Protein AF-A0A327X3R8-F1 (afdb_monomer)

Mean predicted aligned error: 16.92 Å

InterPro domains:
  IPR021244 Protein of unknown function DUF2802 [PF10975] (116-185)

Structure (mmCIF, N/CA/C/O backbone):
data_AF-A0A327X3R8-F1
#
_entry.id   AF-A0A327X3R8-F1
#
loop_
_atom_site.group_PDB
_atom_site.id
_atom_site.type_symbol
_atom_site.label_atom_id
_atom_site.label_alt_id
_atom_site.label_comp_id
_atom_site.label_asym_id
_atom_site.label_entity_id
_atom_site.label_seq_id
_atom_site.pdbx_PDB_ins_code
_atom_site.Cartn_x
_atom_site.Cartn_y
_atom_site.Cartn_z
_atom_site.occupancy
_atom_site.B_iso_or_equiv
_atom_site.auth_seq_id
_atom_site.auth_comp_id
_atom_site.auth_asym_id
_atom_site.auth_atom_id
_atom_site.pdbx_PDB_model_num
ATOM 1 N N . MET A 1 1 ? 97.235 23.853 -114.304 1.00 49.66 1 MET A N 1
ATOM 2 C CA . MET A 1 1 ? 96.884 23.026 -113.126 1.00 49.66 1 MET A CA 1
ATOM 3 C C . MET A 1 1 ? 96.218 23.880 -112.034 1.00 49.66 1 MET A C 1
ATOM 5 O O . MET A 1 1 ? 96.840 24.140 -111.018 1.00 49.66 1 MET A O 1
ATOM 9 N N . GLN A 1 2 ? 94.975 24.348 -112.220 1.00 53.44 2 GLN A N 1
ATOM 10 C CA . GLN A 1 2 ? 94.218 25.063 -111.162 1.00 53.44 2 GLN A CA 1
ATOM 11 C C . GLN A 1 2 ? 92.712 24.709 -111.113 1.00 53.44 2 GLN A C 1
ATOM 13 O O . GLN A 1 2 ? 91.994 25.205 -110.256 1.00 53.44 2 GLN A O 1
ATOM 18 N N . LEU A 1 3 ? 92.226 23.800 -111.971 1.00 53.31 3 LEU A N 1
ATOM 19 C CA . LEU A 1 3 ? 90.794 23.467 -112.083 1.00 53.31 3 LEU A CA 1
ATOM 20 C C . LEU A 1 3 ? 90.356 22.199 -111.319 1.00 53.31 3 LEU A C 1
ATOM 22 O O . LEU A 1 3 ? 89.168 21.904 -111.293 1.00 53.31 3 LEU A O 1
ATOM 26 N N . MET A 1 4 ? 91.270 21.461 -110.668 1.00 55.66 4 MET A N 1
ATOM 27 C CA . MET A 1 4 ? 90.914 20.218 -109.947 1.00 55.66 4 MET A CA 1
ATOM 28 C C . MET A 1 4 ? 90.763 20.363 -108.422 1.00 55.66 4 MET A C 1
ATOM 30 O O . MET A 1 4 ? 90.087 19.541 -107.812 1.00 55.66 4 MET A O 1
ATOM 34 N N . PHE A 1 5 ? 91.297 21.418 -107.792 1.00 56.44 5 PHE A N 1
ATOM 35 C CA . PHE A 1 5 ? 91.154 21.619 -106.337 1.00 56.44 5 PHE A CA 1
ATOM 36 C C . PHE A 1 5 ? 89.780 22.182 -105.923 1.00 56.44 5 PHE A C 1
ATOM 38 O O . PHE A 1 5 ? 89.303 21.894 -104.828 1.00 56.44 5 PHE A O 1
ATOM 45 N N . HIS A 1 6 ? 89.093 22.917 -106.807 1.00 58.25 6 HIS A N 1
ATOM 46 C CA . HIS A 1 6 ? 87.781 23.502 -106.496 1.00 58.25 6 HIS A CA 1
ATOM 47 C C . HIS A 1 6 ? 86.634 22.477 -106.456 1.00 58.25 6 HIS A C 1
ATOM 49 O O . HIS A 1 6 ? 85.677 22.675 -105.713 1.00 58.25 6 HIS A O 1
ATOM 55 N N . HIS A 1 7 ? 86.734 21.375 -107.208 1.00 59.22 7 HIS A N 1
ATOM 56 C CA . HIS A 1 7 ? 85.714 20.316 -107.224 1.00 59.22 7 HIS A CA 1
ATOM 57 C C . HIS A 1 7 ? 85.778 19.394 -105.994 1.00 59.22 7 HIS A C 1
ATOM 59 O O . HIS A 1 7 ? 84.765 18.831 -105.592 1.00 59.22 7 HIS A O 1
ATOM 65 N N . TRP A 1 8 ? 86.949 19.250 -105.365 1.00 58.53 8 TRP A N 1
ATOM 66 C CA . TRP A 1 8 ? 87.106 18.416 -104.165 1.00 58.53 8 TRP A CA 1
ATOM 67 C C . TRP A 1 8 ? 86.652 19.148 -102.889 1.00 58.53 8 TRP A C 1
ATOM 69 O O . TRP A 1 8 ? 86.081 18.537 -101.985 1.00 58.53 8 TRP A O 1
ATOM 79 N N . LEU A 1 9 ? 86.810 20.478 -102.853 1.00 62.91 9 LEU A N 1
ATOM 80 C CA . LEU A 1 9 ? 86.310 21.323 -101.764 1.00 62.91 9 LEU A CA 1
ATOM 81 C C . LEU A 1 9 ? 84.771 21.400 -101.741 1.00 62.91 9 LEU A C 1
ATOM 83 O O . LEU A 1 9 ? 84.170 21.324 -100.671 1.00 62.91 9 LEU A O 1
ATOM 87 N N . SER A 1 10 ? 84.124 21.508 -102.909 1.00 65.44 10 SER A N 1
ATOM 88 C CA . SER A 1 10 ? 82.657 21.546 -103.011 1.00 65.44 10 SER A CA 1
ATOM 89 C C . SER A 1 10 ? 82.002 20.198 -102.690 1.00 65.44 10 SER A C 1
ATOM 91 O O . SER A 1 10 ? 80.925 20.172 -102.096 1.00 65.44 10 SER A O 1
ATOM 93 N N . LEU A 1 11 ? 82.664 19.079 -103.011 1.00 67.44 11 LEU A N 1
ATOM 94 C CA . LEU A 1 11 ? 82.167 17.733 -102.717 1.00 67.44 11 LEU A CA 1
ATOM 95 C C . LEU A 1 11 ? 82.212 17.408 -101.212 1.00 67.44 11 LEU A C 1
ATOM 97 O O . LEU A 1 11 ? 81.251 16.862 -100.674 1.00 67.44 11 LEU A O 1
ATOM 101 N N . SER A 1 12 ? 83.281 17.805 -100.511 1.00 75.00 12 SER A N 1
ATOM 102 C CA . SER A 1 12 ? 83.391 17.665 -99.048 1.00 75.00 12 SER A CA 1
ATOM 103 C C . SER A 1 12 ? 82.344 18.508 -98.305 1.00 75.00 12 SER A C 1
ATOM 105 O O . SER A 1 12 ? 81.682 18.027 -97.382 1.00 75.00 12 SER A O 1
ATOM 107 N N . LEU A 1 13 ? 82.114 19.744 -98.766 1.00 73.62 13 LEU A N 1
ATOM 108 C CA . LEU A 1 13 ? 81.119 20.646 -98.183 1.00 73.62 13 LEU A CA 1
ATOM 109 C C . LEU A 1 13 ? 79.679 20.131 -98.366 1.00 73.62 13 LEU A C 1
ATOM 111 O O . LEU A 1 13 ? 78.863 20.242 -97.452 1.00 73.62 13 LEU A O 1
ATOM 115 N N . ALA A 1 14 ? 79.373 19.511 -99.510 1.00 75.94 14 ALA A N 1
ATOM 116 C CA . ALA A 1 14 ? 78.071 18.894 -99.766 1.00 75.94 14 ALA A CA 1
ATOM 117 C C . ALA A 1 14 ? 77.816 17.655 -98.885 1.00 75.94 14 ALA A C 1
ATOM 119 O O . ALA A 1 14 ? 76.716 17.488 -98.356 1.00 75.94 14 ALA A O 1
ATOM 120 N N . ILE A 1 15 ? 78.832 16.810 -98.672 1.00 77.00 15 ILE A N 1
ATOM 121 C CA . ILE A 1 15 ? 78.732 15.635 -97.789 1.00 77.00 15 ILE A CA 1
ATOM 122 C C . ILE A 1 15 ? 78.534 16.068 -96.328 1.00 77.00 15 ILE A C 1
ATOM 124 O O . ILE A 1 15 ? 77.680 15.513 -95.635 1.00 77.00 15 ILE A O 1
ATOM 128 N N . ALA A 1 16 ? 79.254 17.097 -95.870 1.00 77.44 16 ALA A N 1
ATOM 129 C CA . ALA A 1 16 ? 79.072 17.662 -94.533 1.00 77.44 16 ALA A CA 1
ATOM 130 C C . ALA A 1 16 ? 77.665 18.265 -94.335 1.00 77.44 16 ALA A C 1
ATOM 132 O O . ALA A 1 16 ? 77.057 18.080 -93.280 1.00 77.44 16 ALA A O 1
ATOM 133 N N . ALA A 1 17 ? 77.111 18.926 -95.358 1.00 78.62 17 ALA A N 1
ATOM 134 C CA . ALA A 1 17 ? 75.752 19.464 -95.318 1.00 78.62 17 ALA A CA 1
ATOM 135 C C . ALA A 1 17 ? 74.683 18.358 -95.236 1.00 78.62 17 ALA A C 1
ATOM 137 O O . ALA A 1 17 ? 73.767 18.449 -94.419 1.00 78.62 17 ALA A O 1
ATOM 138 N N . LEU A 1 18 ? 74.818 17.281 -96.020 1.00 81.25 18 LEU A N 1
ATOM 139 C CA . LEU A 1 18 ? 73.915 16.126 -95.956 1.00 81.25 18 LEU A CA 1
ATOM 140 C C . LEU A 1 18 ? 73.993 15.410 -94.601 1.00 81.25 18 LEU A C 1
ATOM 142 O O . LEU A 1 18 ? 72.956 15.065 -94.038 1.00 81.25 18 LEU A O 1
ATOM 146 N N . ALA A 1 19 ? 75.194 15.247 -94.040 1.00 81.19 19 ALA A N 1
ATOM 147 C CA . ALA A 1 19 ? 75.370 14.692 -92.700 1.00 81.19 19 ALA A CA 1
ATOM 148 C C . ALA A 1 19 ? 74.687 15.561 -91.627 1.00 81.19 19 ALA A C 1
ATOM 150 O O . ALA A 1 19 ? 74.002 15.030 -90.754 1.00 81.19 19 ALA A O 1
ATOM 151 N N . GLY A 1 20 ? 74.794 16.892 -91.727 1.00 81.75 20 GLY A N 1
ATOM 152 C CA . GLY A 1 20 ? 74.091 17.828 -90.845 1.00 81.75 20 GLY A CA 1
ATOM 153 C C . GLY A 1 20 ? 72.566 17.708 -90.935 1.00 81.75 20 GLY A C 1
ATOM 154 O O . GLY A 1 20 ? 71.894 17.632 -89.908 1.00 81.75 20 GLY A O 1
ATOM 155 N N . VAL A 1 21 ? 72.013 17.606 -92.149 1.00 84.25 21 VAL A N 1
ATOM 156 C CA . VAL A 1 21 ? 70.569 17.391 -92.365 1.00 84.25 21 VAL A CA 1
ATOM 157 C C . VAL A 1 21 ? 70.115 16.056 -91.772 1.00 84.25 21 VAL A C 1
ATOM 159 O O . VAL A 1 21 ? 69.089 16.008 -91.097 1.00 84.25 21 VAL A O 1
ATOM 162 N N . VAL A 1 22 ? 70.887 14.983 -91.957 1.00 86.19 22 VAL A N 1
ATOM 163 C CA . VAL A 1 22 ? 70.584 13.665 -91.376 1.00 86.19 22 VAL A CA 1
ATOM 164 C C . VAL A 1 22 ? 70.582 13.720 -89.846 1.00 86.19 22 VAL A C 1
ATOM 166 O O . VAL A 1 22 ? 69.660 13.196 -89.225 1.00 86.19 22 VAL A O 1
ATOM 169 N N . VAL A 1 23 ? 71.547 14.406 -89.225 1.00 86.94 23 VAL A N 1
ATOM 170 C CA . VAL A 1 23 ? 71.585 14.598 -87.764 1.00 86.94 23 VAL A CA 1
ATOM 171 C C . VAL A 1 23 ? 70.365 15.381 -87.271 1.00 86.94 23 VAL A C 1
ATOM 173 O O . VAL A 1 23 ? 69.759 14.990 -86.274 1.00 86.94 23 VAL A O 1
ATOM 176 N N . ILE A 1 24 ? 69.953 16.434 -87.984 1.00 86.31 24 ILE A N 1
ATOM 177 C CA . ILE A 1 24 ? 68.750 17.216 -87.652 1.00 86.31 24 ILE A CA 1
ATOM 178 C C . ILE A 1 24 ? 67.487 16.353 -87.769 1.00 86.31 24 ILE A C 1
ATOM 180 O O . ILE A 1 24 ? 66.643 16.385 -86.877 1.00 86.31 24 ILE A O 1
ATOM 184 N N . VAL A 1 25 ? 67.356 15.538 -88.820 1.00 86.62 25 VAL A N 1
ATOM 185 C CA . VAL A 1 25 ? 66.211 14.628 -88.992 1.00 86.62 25 VAL A CA 1
ATOM 186 C C . VAL A 1 25 ? 66.169 13.577 -87.881 1.00 86.62 25 VAL A C 1
ATOM 188 O O . VAL A 1 25 ? 65.108 13.355 -87.303 1.00 86.62 25 VAL A O 1
ATOM 191 N N . ILE A 1 26 ? 67.306 12.972 -87.526 1.00 86.50 26 ILE A N 1
ATOM 192 C CA . ILE A 1 26 ? 67.392 12.013 -86.413 1.00 86.50 26 ILE A CA 1
ATOM 193 C C . ILE A 1 26 ? 67.021 12.692 -85.087 1.00 86.50 26 ILE A C 1
ATOM 195 O O . ILE A 1 26 ? 66.270 12.115 -84.300 1.00 86.50 26 ILE A O 1
ATOM 199 N N . ALA A 1 27 ? 67.487 13.922 -84.850 1.00 85.38 27 ALA A N 1
ATOM 200 C CA . ALA A 1 27 ? 67.137 14.697 -83.663 1.00 85.38 27 ALA A CA 1
ATOM 201 C C . ALA A 1 27 ? 65.633 15.019 -83.606 1.00 85.38 27 ALA A C 1
ATOM 203 O O . ALA A 1 27 ? 65.020 14.843 -82.557 1.00 85.38 27 ALA A O 1
ATOM 204 N N . LEU A 1 28 ? 65.014 15.402 -84.729 1.00 86.44 28 LEU A N 1
ATOM 205 C CA . LEU A 1 28 ? 63.572 15.664 -84.823 1.00 86.44 28 LEU A CA 1
ATOM 206 C C . LEU A 1 28 ? 62.730 14.395 -84.629 1.00 86.44 28 LEU A C 1
ATOM 208 O O . LEU A 1 28 ? 61.691 14.439 -83.969 1.00 86.44 28 LEU A O 1
ATOM 212 N N . VAL A 1 29 ? 63.170 13.256 -85.176 1.00 87.31 29 VAL A N 1
ATOM 213 C CA . VAL A 1 29 ? 62.512 11.954 -84.975 1.00 87.31 29 VAL A CA 1
ATOM 214 C C . VAL A 1 29 ? 62.600 11.537 -83.510 1.00 87.31 29 VAL A C 1
ATOM 216 O O . VAL A 1 29 ? 61.587 11.138 -82.938 1.00 87.31 29 VAL A O 1
ATOM 219 N N . ARG A 1 30 ? 63.772 11.686 -82.883 1.00 87.94 30 ARG A N 1
ATOM 220 C CA . ARG A 1 30 ? 63.975 11.375 -81.464 1.00 87.94 30 ARG A CA 1
ATOM 221 C C . ARG A 1 30 ? 63.149 12.291 -80.563 1.00 87.94 30 ARG A C 1
ATOM 223 O O . ARG A 1 30 ? 62.427 11.798 -79.709 1.00 87.94 30 ARG A O 1
ATOM 230 N N . GLN A 1 31 ? 63.129 13.592 -80.851 1.00 88.19 31 GLN A N 1
ATOM 231 C CA . GLN A 1 31 ? 62.283 14.565 -80.162 1.00 88.19 31 GLN A CA 1
ATOM 232 C C . GLN A 1 31 ? 60.794 14.200 -80.283 1.00 88.19 31 GLN A C 1
ATOM 234 O O . GLN A 1 31 ? 60.074 14.224 -79.287 1.00 88.19 31 GLN A O 1
ATOM 239 N N . ARG A 1 32 ? 60.318 13.790 -81.470 1.00 85.69 32 ARG A N 1
ATOM 240 C CA . ARG A 1 32 ? 58.943 13.284 -81.640 1.00 85.69 32 ARG A CA 1
ATOM 241 C C . ARG A 1 32 ? 58.672 12.007 -80.843 1.00 85.69 32 ARG A C 1
ATOM 243 O O . ARG A 1 32 ? 57.572 11.867 -80.317 1.00 85.69 32 ARG A O 1
ATOM 250 N N . GLN A 1 33 ? 59.630 11.086 -80.777 1.00 86.44 33 GLN A N 1
ATOM 251 C CA . GLN A 1 33 ? 59.496 9.849 -80.003 1.00 86.44 33 GLN A CA 1
ATOM 252 C C . GLN A 1 33 ? 59.448 10.128 -78.495 1.00 86.44 33 GLN A C 1
ATOM 254 O O . GLN A 1 33 ? 58.585 9.577 -77.818 1.00 86.44 33 GLN A O 1
ATOM 259 N N . ASP A 1 34 ? 60.281 11.037 -77.986 1.00 84.88 34 ASP A N 1
ATOM 260 C CA . ASP A 1 34 ? 60.288 11.445 -76.576 1.00 84.88 34 ASP A CA 1
ATOM 261 C C . ASP A 1 34 ? 58.981 12.170 -76.191 1.00 84.88 34 ASP A C 1
ATOM 263 O O . ASP A 1 34 ? 58.402 11.913 -75.131 1.00 84.88 34 ASP A O 1
ATOM 267 N N . PHE A 1 35 ? 58.447 13.022 -77.076 1.00 82.44 35 PHE A N 1
ATOM 268 C CA . PHE A 1 35 ? 57.124 13.636 -76.896 1.00 82.44 35 PHE A CA 1
ATOM 269 C C . PHE A 1 35 ? 55.983 12.608 -76.924 1.00 82.44 35 PHE A C 1
ATOM 271 O O . PHE A 1 35 ? 55.042 12.719 -76.141 1.00 82.44 35 PHE A O 1
ATOM 278 N N . ALA A 1 36 ? 56.057 11.588 -77.784 1.00 84.38 36 ALA A N 1
ATOM 279 C CA . ALA A 1 36 ? 55.060 10.518 -77.815 1.00 84.38 36 ALA A CA 1
ATOM 280 C C . ALA A 1 36 ? 55.121 9.646 -76.546 1.00 84.38 36 ALA A C 1
ATOM 282 O O . ALA A 1 36 ? 54.082 9.341 -75.963 1.00 84.38 36 ALA A O 1
ATOM 283 N N . ALA A 1 37 ? 56.325 9.307 -76.076 1.00 85.38 37 ALA A N 1
ATOM 284 C CA . ALA A 1 37 ? 56.533 8.529 -74.856 1.00 85.38 37 ALA A CA 1
ATOM 285 C C . ALA A 1 37 ? 56.067 9.282 -73.597 1.00 85.38 37 ALA A C 1
ATOM 287 O O . ALA A 1 37 ? 55.403 8.703 -72.738 1.00 85.38 37 ALA A O 1
ATOM 288 N N . THR A 1 38 ? 56.353 10.584 -73.497 1.00 84.31 38 THR A N 1
ATOM 289 C CA . THR A 1 38 ? 55.868 11.426 -72.388 1.00 84.31 38 THR A CA 1
ATOM 290 C C . THR A 1 38 ? 54.352 11.620 -72.430 1.00 84.31 38 THR A C 1
ATOM 292 O O . THR A 1 38 ? 53.710 11.551 -71.383 1.00 84.31 38 THR A O 1
ATOM 295 N N . ALA A 1 39 ? 53.755 11.780 -73.616 1.00 83.62 39 ALA A N 1
ATOM 296 C CA . ALA A 1 39 ? 52.301 11.835 -73.769 1.00 83.62 39 ALA A CA 1
ATOM 297 C C . ALA A 1 39 ? 51.620 10.523 -73.337 1.00 83.62 39 ALA A C 1
ATOM 299 O O . ALA A 1 39 ? 50.594 10.562 -72.658 1.00 83.62 39 ALA A O 1
ATOM 300 N N . GLN A 1 40 ? 52.208 9.370 -73.669 1.00 86.62 40 GLN A N 1
ATOM 301 C CA . GLN A 1 40 ? 51.692 8.062 -73.263 1.00 86.62 40 GLN A CA 1
ATOM 302 C C . GLN A 1 40 ? 51.841 7.827 -71.751 1.00 86.62 40 GLN A C 1
ATOM 304 O O . GLN A 1 40 ? 50.879 7.429 -71.103 1.00 86.62 40 GLN A O 1
ATOM 309 N N . ALA A 1 41 ? 52.984 8.183 -71.156 1.00 83.56 41 ALA A N 1
ATOM 310 C CA . ALA A 1 41 ? 53.184 8.098 -69.707 1.00 83.56 41 ALA A CA 1
ATOM 311 C C . ALA A 1 41 ? 52.217 9.005 -68.916 1.00 83.56 41 ALA A C 1
ATOM 313 O O . ALA A 1 41 ? 51.728 8.622 -67.850 1.00 83.56 41 ALA A O 1
ATOM 314 N N . LEU A 1 42 ? 51.903 10.198 -69.439 1.00 82.69 42 LEU A N 1
ATOM 315 C CA . LEU A 1 42 ? 50.876 11.077 -68.870 1.00 82.69 42 LEU A CA 1
ATOM 316 C C . LEU A 1 42 ? 49.473 10.468 -68.993 1.00 82.69 42 LEU A C 1
ATOM 318 O O . LEU A 1 42 ? 48.702 10.551 -68.038 1.00 82.69 42 LEU A O 1
ATOM 322 N N . ALA A 1 43 ? 49.152 9.826 -70.120 1.00 82.75 43 ALA A N 1
ATOM 323 C CA . ALA A 1 43 ? 47.883 9.124 -70.309 1.00 82.75 43 ALA A CA 1
ATOM 324 C C . ALA A 1 43 ? 47.736 7.926 -69.351 1.00 82.75 43 ALA A C 1
ATOM 3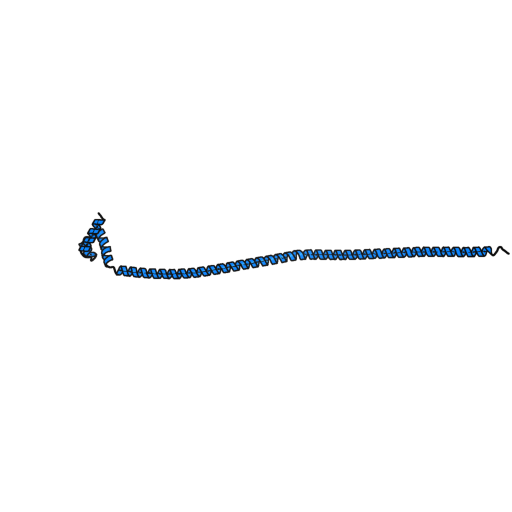26 O O . ALA A 1 43 ? 46.681 7.766 -68.737 1.00 82.75 43 ALA A O 1
ATOM 327 N N . ASP A 1 44 ? 48.798 7.145 -69.146 1.00 86.31 44 ASP A N 1
ATOM 328 C CA . ASP A 1 44 ? 48.806 6.003 -68.224 1.00 86.31 44 ASP A CA 1
ATOM 329 C C . ASP A 1 44 ? 48.685 6.452 -66.759 1.00 86.31 44 ASP A C 1
ATOM 331 O O . ASP A 1 44 ? 47.907 5.885 -65.991 1.00 86.31 44 ASP A O 1
ATOM 335 N N . SER A 1 45 ? 49.386 7.522 -66.369 1.00 82.88 45 SER A N 1
ATOM 336 C CA . SER A 1 45 ? 49.265 8.127 -65.034 1.00 82.88 45 SER A CA 1
ATOM 337 C C . SER A 1 45 ? 47.872 8.738 -64.797 1.00 82.88 45 SER A C 1
ATOM 339 O O . SER A 1 45 ? 47.279 8.584 -63.721 1.00 82.88 45 SER A O 1
ATOM 341 N N . ALA A 1 46 ? 47.279 9.366 -65.819 1.00 81.25 46 ALA A N 1
ATOM 342 C CA . ALA A 1 46 ? 45.898 9.844 -65.776 1.00 81.25 46 ALA A CA 1
ATOM 343 C C . ALA A 1 46 ? 44.898 8.680 -65.634 1.00 81.25 46 ALA A C 1
ATOM 345 O O . ALA A 1 46 ? 43.982 8.749 -64.815 1.00 81.25 46 ALA A O 1
ATOM 346 N N . ALA A 1 47 ? 45.104 7.574 -66.352 1.00 82.25 47 ALA A N 1
ATOM 347 C CA . ALA A 1 47 ? 44.274 6.378 -66.233 1.00 82.25 47 ALA A CA 1
ATOM 348 C C . ALA A 1 47 ? 44.401 5.715 -64.845 1.00 82.25 47 ALA A C 1
ATOM 350 O O . ALA A 1 47 ? 43.392 5.341 -64.244 1.00 82.25 47 ALA A O 1
ATOM 351 N N . GLN A 1 48 ? 45.613 5.624 -64.287 1.00 84.31 48 GLN A N 1
ATOM 352 C CA . GLN A 1 48 ? 45.855 5.081 -62.943 1.00 84.31 48 GLN A CA 1
ATOM 353 C C . GLN A 1 48 ? 45.259 5.966 -61.837 1.00 84.31 48 GLN A C 1
ATOM 355 O O . GLN A 1 48 ? 44.647 5.464 -60.887 1.00 84.31 48 GLN A O 1
ATOM 360 N N . SER A 1 49 ? 45.384 7.290 -61.948 1.00 82.31 49 SER A N 1
ATOM 361 C CA . SER A 1 49 ? 44.768 8.220 -60.994 1.00 82.31 49 SER A CA 1
ATOM 362 C C . SER A 1 49 ? 43.236 8.192 -61.072 1.00 82.31 49 SER A C 1
ATOM 364 O O . SER A 1 49 ? 42.580 8.166 -60.029 1.00 82.31 49 SER A O 1
ATOM 366 N N . ALA A 1 50 ? 42.655 8.065 -62.269 1.00 83.44 50 ALA A N 1
ATOM 367 C CA . ALA A 1 50 ? 41.219 7.856 -62.446 1.00 83.44 50 ALA A CA 1
ATOM 368 C C . ALA A 1 50 ? 40.744 6.518 -61.846 1.00 83.44 50 ALA A C 1
ATOM 370 O O . ALA A 1 50 ? 39.754 6.485 -61.112 1.00 83.44 50 ALA A O 1
ATOM 371 N N . ALA A 1 51 ? 41.471 5.420 -62.080 1.00 83.31 51 ALA A N 1
ATOM 372 C CA . ALA A 1 51 ? 41.137 4.103 -61.536 1.00 83.31 51 ALA A CA 1
ATOM 373 C C . ALA A 1 51 ? 41.213 4.067 -59.998 1.00 83.31 51 ALA A C 1
ATOM 375 O O . ALA A 1 51 ? 40.324 3.527 -59.334 1.00 83.31 51 ALA A O 1
ATOM 376 N N . THR A 1 52 ? 42.236 4.686 -59.401 1.00 86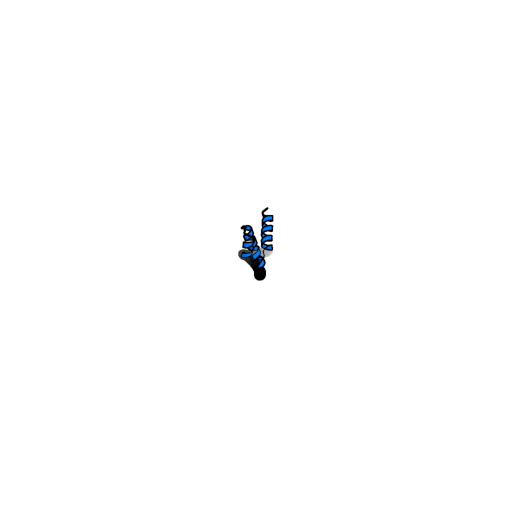.31 52 THR A N 1
ATOM 377 C CA . THR A 1 52 ? 42.355 4.772 -57.935 1.00 86.31 52 THR A CA 1
ATOM 378 C C . THR A 1 52 ? 41.317 5.706 -57.314 1.00 86.31 52 THR A C 1
ATOM 380 O O . THR A 1 52 ? 40.799 5.400 -56.236 1.00 86.31 52 THR A O 1
ATOM 383 N N . ALA A 1 53 ? 40.952 6.805 -57.982 1.00 86.44 53 ALA A N 1
ATOM 384 C CA . ALA A 1 53 ? 39.851 7.667 -57.559 1.00 86.44 53 ALA A CA 1
ATOM 385 C C . ALA A 1 53 ? 38.511 6.913 -57.573 1.00 86.44 53 ALA A C 1
ATOM 387 O O . ALA A 1 53 ? 37.774 6.959 -56.586 1.00 86.44 53 ALA A O 1
ATOM 388 N N . ALA A 1 54 ? 38.240 6.140 -58.629 1.00 83.38 54 ALA A N 1
ATOM 389 C CA . ALA A 1 54 ? 37.052 5.296 -58.725 1.00 83.38 54 ALA A CA 1
ATOM 390 C C . ALA A 1 54 ? 37.014 4.220 -57.622 1.00 83.38 54 ALA A C 1
ATOM 392 O O . ALA A 1 54 ? 35.988 4.046 -56.963 1.00 83.38 54 ALA A O 1
ATOM 393 N N . ALA A 1 55 ? 38.139 3.555 -57.339 1.00 86.19 55 ALA A N 1
ATOM 394 C CA . ALA A 1 55 ? 38.232 2.567 -56.261 1.00 86.19 55 ALA A CA 1
ATOM 395 C C . ALA A 1 55 ? 37.994 3.182 -54.866 1.00 86.19 55 ALA A C 1
ATOM 397 O O . ALA A 1 55 ? 37.311 2.588 -54.026 1.00 86.19 55 ALA A O 1
ATOM 398 N N . ARG A 1 56 ? 38.509 4.394 -54.611 1.00 87.75 56 ARG A N 1
ATOM 399 C CA . ARG A 1 56 ? 38.244 5.134 -53.363 1.00 87.75 56 ARG A CA 1
ATOM 400 C C . ARG A 1 56 ? 36.774 5.524 -53.244 1.00 87.75 56 ARG A C 1
ATOM 402 O O . ARG A 1 56 ? 36.200 5.332 -52.173 1.00 87.75 56 ARG A O 1
ATOM 409 N N . ALA A 1 57 ? 36.162 6.009 -54.324 1.00 87.62 57 ALA A N 1
ATOM 410 C CA . ALA A 1 57 ? 34.743 6.356 -54.351 1.00 87.62 57 ALA A CA 1
ATOM 411 C C . ALA A 1 57 ? 33.855 5.130 -54.084 1.00 87.62 57 ALA A C 1
ATOM 413 O O . ALA A 1 57 ? 32.948 5.198 -53.255 1.00 87.62 57 ALA A O 1
ATOM 414 N N . ALA A 1 58 ? 34.168 3.980 -54.691 1.00 85.62 58 ALA A N 1
ATOM 415 C CA . ALA A 1 58 ? 33.463 2.724 -54.437 1.00 85.62 58 ALA A CA 1
ATOM 416 C C . ALA A 1 58 ? 33.589 2.275 -52.969 1.00 85.62 58 ALA A C 1
ATOM 418 O O . ALA A 1 58 ? 32.592 1.917 -52.340 1.00 85.62 58 ALA A O 1
ATOM 419 N N . LYS A 1 59 ? 34.789 2.368 -52.378 1.00 89.38 59 LYS A N 1
ATOM 420 C CA . LYS A 1 59 ? 35.018 2.032 -50.961 1.00 89.38 59 LYS A CA 1
ATOM 421 C C . LYS A 1 59 ? 34.285 2.986 -50.010 1.00 89.38 59 LYS A C 1
ATOM 423 O O . LYS A 1 59 ? 33.720 2.549 -49.010 1.00 89.38 59 LYS A O 1
ATOM 428 N N . GLN A 1 60 ? 34.248 4.281 -50.326 1.00 90.12 60 GLN A N 1
ATOM 429 C CA . GLN A 1 60 ? 33.481 5.273 -49.565 1.00 90.12 60 GLN A CA 1
ATOM 430 C C . GLN A 1 60 ? 31.971 5.027 -49.663 1.00 90.12 60 GLN A C 1
ATOM 432 O O . GLN A 1 60 ? 31.279 5.103 -48.647 1.00 90.12 60 GLN A O 1
ATOM 437 N N . ALA A 1 61 ? 31.461 4.682 -50.848 1.00 86.88 61 ALA A N 1
ATOM 438 C CA . ALA A 1 61 ? 30.058 4.332 -51.046 1.00 86.88 61 ALA A CA 1
ATOM 439 C C . ALA A 1 61 ? 29.671 3.067 -50.262 1.00 86.88 61 ALA A C 1
ATOM 441 O O . ALA A 1 61 ? 28.647 3.071 -49.579 1.00 86.88 61 ALA A O 1
ATOM 442 N N . ALA A 1 62 ? 30.517 2.030 -50.276 1.00 87.06 62 ALA A N 1
ATOM 443 C CA . ALA A 1 62 ? 30.315 0.810 -49.494 1.00 87.06 62 ALA A CA 1
ATOM 444 C C . ALA A 1 62 ? 30.292 1.090 -47.981 1.00 87.06 62 ALA A C 1
ATOM 446 O O . ALA A 1 62 ? 29.378 0.654 -47.284 1.00 87.06 62 ALA A O 1
ATOM 447 N N . ASN A 1 63 ? 31.233 1.894 -47.476 1.00 89.69 63 ASN A N 1
ATOM 448 C CA . ASN A 1 63 ? 31.263 2.287 -46.064 1.00 89.69 63 ASN A CA 1
ATOM 449 C C . ASN A 1 63 ? 30.038 3.124 -45.667 1.00 89.69 63 ASN A C 1
ATOM 451 O O . ASN A 1 63 ? 29.483 2.944 -44.584 1.00 89.69 63 ASN A O 1
ATOM 455 N N . LYS A 1 64 ? 29.587 4.028 -46.545 1.00 90.25 64 LYS A N 1
ATOM 456 C CA . LYS A 1 64 ? 28.372 4.821 -46.326 1.00 90.25 64 LYS A CA 1
ATOM 457 C C . LYS A 1 64 ? 27.128 3.931 -46.286 1.00 90.25 64 LYS A C 1
ATOM 459 O O . LYS A 1 64 ? 26.292 4.118 -45.407 1.00 90.25 64 LYS A O 1
ATOM 464 N N . ALA A 1 65 ? 27.022 2.957 -47.189 1.00 86.25 65 ALA A N 1
ATOM 465 C CA . ALA A 1 65 ? 25.927 1.990 -47.203 1.00 86.25 65 ALA A CA 1
ATOM 466 C C . ALA A 1 65 ? 25.918 1.120 -45.934 1.00 86.25 65 ALA A C 1
ATOM 468 O O . ALA A 1 65 ? 24.869 0.979 -45.309 1.00 86.25 65 ALA A O 1
ATOM 469 N N . ALA A 1 66 ? 27.082 0.626 -45.499 1.00 86.00 66 ALA A N 1
ATOM 470 C CA . ALA A 1 66 ? 27.219 -0.139 -44.260 1.00 86.00 66 ALA A CA 1
ATOM 471 C C . ALA A 1 66 ? 26.829 0.684 -43.018 1.00 86.00 66 ALA A C 1
ATOM 473 O O . ALA A 1 66 ? 26.134 0.179 -42.139 1.00 86.00 66 ALA A O 1
ATOM 474 N N . LYS A 1 67 ? 27.209 1.969 -42.966 1.00 87.94 67 LYS A N 1
ATOM 475 C CA . LYS A 1 67 ? 26.821 2.885 -41.881 1.00 87.94 67 LYS A CA 1
ATOM 476 C C . LYS A 1 67 ? 25.316 3.166 -41.864 1.00 87.94 67 LYS A C 1
ATOM 478 O O . LYS A 1 67 ? 24.706 3.147 -40.804 1.00 87.94 67 LYS A O 1
ATOM 483 N N . LEU A 1 68 ? 24.707 3.400 -43.027 1.00 86.56 68 LEU A N 1
ATOM 484 C CA . LEU A 1 68 ? 23.258 3.603 -43.135 1.00 86.56 68 LEU A CA 1
ATOM 485 C C . LEU A 1 68 ? 22.485 2.352 -42.714 1.00 86.56 68 LEU A C 1
ATOM 487 O O . LEU A 1 68 ? 21.459 2.459 -42.047 1.00 86.56 68 LEU A O 1
ATOM 491 N N . GLN A 1 69 ? 22.979 1.167 -43.082 1.00 84.88 69 GLN A N 1
ATOM 492 C CA . GLN A 1 69 ? 22.391 -0.092 -42.642 1.00 84.88 69 GLN A CA 1
ATOM 493 C C . GLN A 1 69 ? 22.531 -0.282 -41.131 1.00 84.88 69 GLN A C 1
ATOM 495 O O . GLN A 1 69 ? 21.533 -0.594 -40.492 1.00 84.88 69 GLN A O 1
ATOM 500 N N . SER A 1 70 ? 23.710 -0.060 -40.539 1.00 80.50 70 SER A N 1
ATOM 501 C CA . SER A 1 70 ? 23.873 -0.206 -39.088 1.00 80.50 70 SER A CA 1
ATOM 502 C C . SER A 1 70 ? 22.997 0.783 -38.320 1.00 80.50 70 SER A C 1
ATOM 504 O O . SER A 1 70 ? 22.282 0.377 -37.412 1.00 80.50 70 SER A O 1
ATOM 506 N N . GLU A 1 71 ? 22.947 2.044 -38.744 1.00 87.56 71 GLU A N 1
ATOM 507 C CA . GLU A 1 71 ? 22.118 3.089 -38.136 1.00 87.56 71 GLU A CA 1
ATOM 508 C C . GLU A 1 71 ? 20.611 2.800 -38.249 1.00 87.56 71 GLU A C 1
ATOM 510 O O . GLU A 1 71 ? 19.852 3.115 -37.330 1.00 87.56 71 GLU A O 1
ATOM 515 N N . LYS A 1 72 ? 20.179 2.142 -39.336 1.00 87.50 72 LYS A N 1
ATOM 516 C CA . LYS A 1 72 ? 18.790 1.696 -39.524 1.00 87.50 72 LYS A CA 1
ATOM 517 C C . LYS A 1 72 ? 18.349 0.692 -38.454 1.00 87.50 72 LYS A C 1
ATOM 519 O O . LYS A 1 72 ? 17.178 0.707 -38.089 1.00 87.50 72 LYS A O 1
ATOM 524 N N . TYR A 1 73 ? 19.250 -0.156 -37.958 1.00 81.31 73 TYR A N 1
ATOM 525 C CA . TYR A 1 73 ? 18.924 -1.169 -36.947 1.00 81.31 73 TYR A CA 1
ATOM 526 C C . TYR A 1 73 ? 19.275 -0.732 -35.521 1.00 81.31 73 TYR A C 1
ATOM 528 O O . TYR A 1 73 ? 18.543 -1.060 -34.592 1.00 81.31 73 TYR A O 1
ATOM 536 N N . THR A 1 74 ? 20.348 0.038 -35.319 1.00 85.69 74 THR A N 1
ATOM 537 C CA . THR A 1 74 ? 20.782 0.440 -33.970 1.00 85.69 74 THR A CA 1
ATOM 538 C C . THR A 1 74 ? 19.877 1.494 -33.345 1.00 85.69 74 THR A C 1
ATOM 540 O O . THR A 1 74 ? 19.636 1.429 -32.144 1.00 85.69 74 THR A O 1
ATOM 543 N N . LYS A 1 75 ? 19.331 2.432 -34.130 1.00 86.00 75 LYS A N 1
ATOM 544 C CA . LYS A 1 75 ? 18.394 3.449 -33.622 1.00 86.00 75 LYS A CA 1
ATOM 545 C C . LYS A 1 75 ? 17.112 2.862 -33.019 1.00 86.00 75 LYS A C 1
ATOM 547 O O . LYS A 1 75 ? 16.845 3.171 -31.861 1.00 86.00 75 LYS A O 1
ATOM 552 N N . PRO A 1 76 ? 16.332 2.030 -33.739 1.00 89.06 76 PRO A N 1
ATOM 553 C CA . PRO A 1 76 ? 15.117 1.453 -33.170 1.00 89.06 76 PRO A CA 1
ATOM 554 C C . PRO A 1 76 ? 15.423 0.482 -32.026 1.00 89.06 76 PRO A C 1
ATOM 556 O O . PRO A 1 76 ? 14.638 0.375 -31.093 1.00 89.06 76 PRO A O 1
ATOM 559 N N . LEU A 1 77 ? 16.572 -0.203 -32.064 1.00 90.12 77 LEU A N 1
ATOM 560 C CA . LEU A 1 77 ? 16.989 -1.073 -30.967 1.00 90.12 77 LEU A CA 1
ATOM 561 C C . LEU A 1 77 ? 17.310 -0.272 -29.696 1.00 90.12 77 LEU A C 1
ATOM 563 O O . LEU A 1 77 ? 16.932 -0.685 -28.605 1.00 90.12 77 LEU A O 1
ATOM 567 N N . ALA A 1 78 ? 17.964 0.885 -29.831 1.00 90.38 78 ALA A N 1
ATOM 568 C CA . ALA A 1 78 ? 18.248 1.774 -28.709 1.00 90.38 78 ALA A CA 1
ATOM 569 C C . ALA A 1 78 ? 16.972 2.402 -28.132 1.00 90.38 78 ALA A C 1
ATOM 571 O O . ALA A 1 78 ? 16.835 2.460 -26.913 1.00 90.38 78 ALA A O 1
ATOM 572 N N . SER A 1 79 ? 16.026 2.827 -28.980 1.00 90.69 79 SER A N 1
ATOM 573 C CA . SER A 1 79 ? 14.739 3.343 -28.496 1.00 90.69 79 SER A CA 1
ATOM 574 C C . SER A 1 79 ? 13.923 2.252 -27.808 1.00 90.69 79 SER A C 1
ATOM 576 O O . SER A 1 79 ? 13.466 2.465 -26.697 1.00 90.69 79 SER A O 1
ATOM 578 N N . ALA A 1 80 ? 13.840 1.050 -28.389 1.00 92.88 80 ALA A N 1
ATOM 579 C CA . ALA A 1 80 ? 13.145 -0.070 -27.759 1.00 92.88 80 ALA A CA 1
ATOM 580 C C . ALA A 1 80 ? 13.770 -0.452 -26.407 1.00 92.88 80 ALA A C 1
ATOM 582 O O . ALA A 1 80 ? 13.054 -0.767 -25.462 1.00 92.88 80 ALA A O 1
ATOM 583 N N . HIS A 1 81 ? 15.101 -0.402 -26.286 1.00 93.88 81 HIS A N 1
ATOM 584 C CA . HIS A 1 81 ? 15.769 -0.619 -25.005 1.00 93.88 81 HIS A CA 1
ATOM 585 C C . HIS A 1 81 ? 15.409 0.463 -23.980 1.00 93.88 81 HIS A C 1
ATOM 587 O O . HIS A 1 81 ? 15.122 0.138 -22.831 1.00 93.88 81 HIS A O 1
ATOM 593 N N . GLN A 1 82 ? 15.378 1.731 -24.398 1.00 95.31 82 GLN A N 1
ATOM 594 C CA . GLN A 1 82 ? 14.965 2.841 -23.543 1.00 95.31 82 GLN A CA 1
ATOM 595 C C . GLN A 1 82 ? 13.511 2.691 -23.071 1.00 95.31 82 GLN A C 1
ATOM 597 O O . GLN A 1 82 ? 13.237 2.904 -21.892 1.00 95.31 82 GLN A O 1
ATOM 602 N N . ASP A 1 83 ? 12.607 2.274 -23.958 1.00 96.00 83 ASP A N 1
ATOM 603 C CA . ASP A 1 83 ? 11.197 2.042 -23.633 1.00 96.00 83 ASP A CA 1
ATOM 604 C C . ASP A 1 83 ? 11.044 0.898 -22.618 1.00 96.00 83 ASP A C 1
ATOM 606 O O . ASP A 1 83 ? 10.289 1.008 -21.655 1.00 96.00 83 ASP A O 1
ATOM 610 N N . ILE A 1 84 ? 11.808 -0.188 -22.788 1.00 96.19 84 ILE A N 1
ATOM 611 C CA . ILE A 1 84 ? 11.839 -1.308 -21.838 1.00 96.19 84 ILE A CA 1
ATOM 612 C C . ILE A 1 84 ? 12.330 -0.840 -20.461 1.00 96.19 84 ILE A C 1
ATOM 614 O O . ILE A 1 84 ? 11.739 -1.202 -19.448 1.00 96.19 84 ILE A O 1
ATOM 618 N N . LEU A 1 85 ? 13.386 -0.020 -20.405 1.00 96.75 85 LEU A N 1
ATOM 619 C CA . LEU A 1 85 ? 13.885 0.535 -19.142 1.00 96.75 85 LEU A CA 1
ATOM 620 C C . LEU A 1 85 ? 12.843 1.417 -18.444 1.00 96.75 85 LEU A C 1
ATOM 622 O O . LEU A 1 85 ? 12.708 1.339 -17.225 1.00 96.75 85 LEU A O 1
ATOM 626 N N . GLN A 1 86 ? 12.094 2.220 -19.202 1.00 95.94 86 GLN A N 1
ATOM 627 C CA . GLN A 1 86 ? 10.994 3.016 -18.652 1.00 95.94 86 GLN A CA 1
ATOM 628 C C . GLN A 1 86 ? 9.885 2.125 -18.088 1.00 95.94 86 GLN A C 1
ATOM 630 O O . GLN A 1 86 ? 9.474 2.324 -16.951 1.00 95.94 86 GLN A O 1
ATOM 635 N N . GLN A 1 87 ? 9.479 1.084 -18.819 1.00 96.56 87 GLN A N 1
ATOM 636 C CA . GLN A 1 87 ? 8.478 0.131 -18.332 1.00 96.56 87 GLN A CA 1
ATOM 637 C C . GLN A 1 87 ? 8.918 -0.579 -17.048 1.00 96.56 87 GLN A C 1
ATOM 639 O O . GLN A 1 87 ? 8.096 -0.800 -16.162 1.00 96.56 87 GLN A O 1
ATOM 644 N N . PHE A 1 88 ? 10.202 -0.934 -16.925 1.00 96.94 88 PHE A N 1
ATOM 645 C CA . PHE A 1 88 ? 10.726 -1.511 -15.687 1.00 96.94 88 PHE A CA 1
ATOM 646 C C . PHE A 1 88 ? 10.661 -0.523 -14.521 1.00 96.94 88 PHE A C 1
ATOM 648 O O . PHE A 1 88 ? 10.219 -0.914 -13.444 1.00 96.94 88 PHE A O 1
ATOM 655 N N . ALA A 1 89 ? 11.032 0.741 -14.735 1.00 96.69 89 ALA A N 1
ATOM 656 C CA . ALA A 1 89 ? 10.945 1.771 -13.701 1.00 96.69 89 ALA A CA 1
ATOM 657 C C . ALA A 1 89 ? 9.493 2.013 -13.247 1.00 96.69 89 ALA A C 1
ATOM 659 O O . ALA A 1 89 ? 9.222 2.062 -12.046 1.00 96.69 89 ALA A O 1
ATOM 660 N N . ASP A 1 90 ? 8.549 2.086 -14.189 1.00 96.50 90 ASP A N 1
ATOM 661 C CA . ASP A 1 90 ? 7.121 2.238 -13.887 1.00 96.50 90 ASP A CA 1
ATOM 662 C C . ASP A 1 90 ? 6.583 1.026 -13.106 1.00 96.50 90 ASP A C 1
ATOM 664 O O . ASP A 1 90 ? 5.813 1.167 -12.150 1.00 96.50 90 ASP A O 1
ATOM 668 N N . LEU A 1 91 ? 7.013 -0.185 -13.478 1.00 96.88 91 LEU A N 1
ATOM 669 C CA . LEU A 1 91 ? 6.619 -1.409 -12.788 1.00 96.88 91 LEU A CA 1
ATOM 670 C C . LEU A 1 91 ? 7.172 -1.451 -11.358 1.00 96.88 91 LEU A C 1
ATOM 672 O O . LEU A 1 91 ? 6.430 -1.793 -10.437 1.00 96.88 91 LEU A O 1
ATOM 676 N N . GLU A 1 92 ? 8.435 -1.070 -11.152 1.00 96.81 92 GLU A N 1
ATOM 677 C CA . GLU A 1 92 ? 9.041 -0.956 -9.820 1.00 96.81 92 GLU A CA 1
ATOM 678 C C . GLU A 1 92 ? 8.304 0.066 -8.952 1.00 96.81 92 GLU A C 1
ATOM 680 O O . GLU A 1 92 ? 7.998 -0.223 -7.792 1.00 96.81 92 GLU A O 1
ATOM 685 N N . GLN A 1 93 ? 7.941 1.222 -9.516 1.00 97.00 93 GLN A N 1
ATOM 686 C CA . GLN A 1 93 ? 7.141 2.218 -8.810 1.00 97.00 93 GLN A CA 1
ATOM 687 C C . GLN A 1 93 ? 5.775 1.645 -8.407 1.00 97.00 93 GLN A C 1
ATOM 689 O O . GLN A 1 93 ? 5.389 1.748 -7.243 1.00 97.00 93 GLN A O 1
ATOM 694 N N . SER A 1 94 ? 5.073 0.978 -9.329 1.00 95.94 94 SER A N 1
ATOM 695 C CA . SER A 1 94 ? 3.767 0.374 -9.035 1.00 95.94 94 SER A CA 1
ATOM 696 C C . SER A 1 94 ? 3.852 -0.712 -7.954 1.00 95.94 94 SER A C 1
ATOM 698 O O . SER A 1 94 ? 2.989 -0.799 -7.079 1.00 95.94 94 SER A O 1
ATOM 700 N N . GLN A 1 95 ? 4.922 -1.515 -7.958 1.00 97.06 95 GLN A N 1
ATOM 701 C CA . GLN A 1 95 ? 5.165 -2.523 -6.929 1.00 97.06 95 GLN A CA 1
ATOM 702 C C . GLN A 1 95 ? 5.422 -1.860 -5.572 1.00 97.06 95 GLN A C 1
ATOM 704 O O . GLN A 1 95 ? 4.911 -2.324 -4.547 1.00 97.06 95 GLN A O 1
ATOM 709 N N . HIS A 1 96 ? 6.189 -0.769 -5.555 1.00 97.00 96 HIS A N 1
ATOM 710 C CA . HIS A 1 96 ? 6.459 -0.021 -4.337 1.00 97.00 96 HIS A CA 1
ATOM 711 C C . HIS A 1 96 ? 5.176 0.587 -3.756 1.00 97.00 9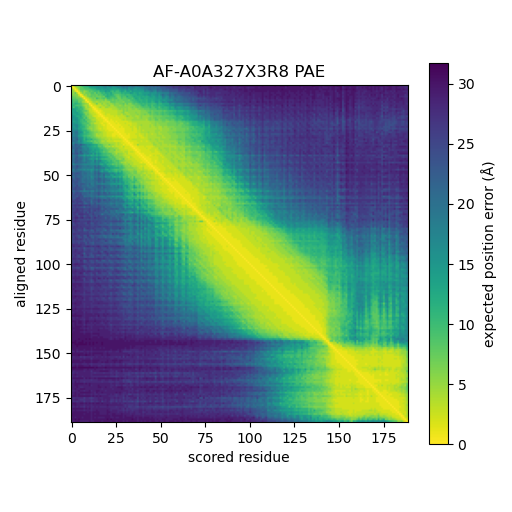6 HIS A C 1
ATOM 713 O O . HIS A 1 96 ? 4.910 0.416 -2.568 1.00 97.00 96 HIS A O 1
ATOM 719 N N . GLU A 1 97 ? 4.342 1.209 -4.591 1.00 97.62 97 GLU A N 1
ATOM 720 C CA . GLU A 1 97 ? 3.039 1.757 -4.193 1.00 97.62 97 GLU A CA 1
ATOM 721 C C . GLU A 1 97 ? 2.111 0.672 -3.629 1.00 97.62 97 GLU A C 1
ATOM 723 O O . GLU A 1 97 ? 1.540 0.847 -2.551 1.00 97.62 97 GLU A O 1
ATOM 728 N N . LEU A 1 98 ? 2.013 -0.484 -4.294 1.00 97.56 98 LEU A N 1
ATOM 729 C CA . LEU A 1 98 ? 1.235 -1.626 -3.801 1.00 97.56 98 LEU A CA 1
ATOM 730 C C . LEU A 1 98 ? 1.751 -2.141 -2.453 1.00 97.56 98 LEU A C 1
ATOM 732 O O . LEU A 1 98 ? 0.962 -2.447 -1.560 1.00 97.56 98 LEU A O 1
ATOM 736 N N . THR A 1 99 ? 3.071 -2.211 -2.282 1.00 97.69 99 THR A N 1
ATOM 737 C CA . THR A 1 99 ? 3.692 -2.647 -1.024 1.00 97.69 99 THR A CA 1
ATOM 738 C C . THR A 1 99 ? 3.398 -1.661 0.105 1.00 97.69 99 THR A C 1
ATOM 740 O O . THR A 1 99 ? 3.059 -2.074 1.216 1.00 97.69 99 THR A O 1
ATOM 743 N N . GLN A 1 100 ? 3.461 -0.357 -0.177 1.00 97.31 100 GLN A N 1
ATOM 744 C CA . GLN A 1 100 ? 3.089 0.681 0.781 1.00 97.31 100 GLN A CA 1
ATOM 745 C C . GLN A 1 100 ? 1.612 0.574 1.175 1.00 97.31 100 GLN A C 1
ATOM 747 O O . GLN A 1 100 ? 1.307 0.532 2.368 1.00 97.31 100 GLN A O 1
ATOM 752 N N . GLN A 1 101 ? 0.704 0.450 0.202 1.00 97.62 101 GLN A N 1
ATOM 753 C CA . GLN A 1 101 ? -0.729 0.277 0.463 1.00 97.62 101 GLN A CA 1
ATOM 754 C C . GLN A 1 101 ? -1.012 -0.973 1.297 1.00 97.62 101 GLN A C 1
ATOM 756 O O . GLN A 1 101 ? -1.804 -0.920 2.236 1.00 97.62 101 GLN A O 1
ATOM 761 N N . PHE A 1 102 ? -0.345 -2.088 0.996 1.00 97.94 102 PHE A N 1
ATOM 762 C CA . PHE A 1 102 ? -0.482 -3.315 1.773 1.00 97.94 102 PHE A CA 1
ATOM 763 C C . PHE A 1 102 ? -0.034 -3.116 3.226 1.00 97.94 102 PHE A C 1
ATOM 765 O O . PHE A 1 102 ? -0.732 -3.537 4.147 1.00 97.94 102 PHE A O 1
ATOM 772 N N . SER A 1 103 ? 1.089 -2.424 3.439 1.00 97.31 103 SER A N 1
ATOM 773 C CA . SER A 1 103 ? 1.591 -2.132 4.785 1.00 97.31 103 SER A CA 1
ATOM 774 C C . SER A 1 103 ? 0.646 -1.228 5.590 1.00 97.31 103 SER A C 1
ATOM 776 O O . SER A 1 103 ? 0.383 -1.516 6.757 1.00 97.31 103 SER A O 1
ATOM 778 N N . ASP A 1 104 ? 0.059 -0.202 4.965 1.00 98.00 104 ASP A N 1
ATOM 779 C CA . ASP A 1 104 ? -0.931 0.681 5.599 1.00 98.00 104 ASP A CA 1
ATOM 780 C C . ASP A 1 104 ? -2.223 -0.084 5.932 1.00 98.00 104 ASP A C 1
ATOM 782 O O . ASP A 1 104 ? -2.740 -0.001 7.047 1.00 98.00 104 ASP A O 1
ATOM 786 N N . LEU A 1 105 ? -2.716 -0.922 5.013 1.00 97.62 105 LEU A N 1
ATOM 787 C CA . LEU A 1 105 ? -3.867 -1.790 5.282 1.00 97.62 105 LEU A CA 1
ATOM 788 C C . LEU A 1 105 ? -3.605 -2.754 6.442 1.00 97.62 105 LEU A C 1
ATOM 790 O O . LEU A 1 105 ? -4.487 -2.948 7.280 1.00 97.62 105 LEU A O 1
ATOM 794 N N . GLN A 1 106 ? -2.406 -3.328 6.523 1.00 97.94 106 GLN A N 1
ATOM 795 C CA . GLN A 1 106 ? -2.027 -4.219 7.616 1.00 97.94 106 GLN A CA 1
ATOM 796 C C . GLN A 1 106 ? -1.983 -3.477 8.961 1.00 97.94 106 GLN A C 1
ATOM 798 O O . GLN A 1 106 ? -2.494 -3.990 9.956 1.00 97.94 106 GLN A O 1
ATOM 803 N N . GLN A 1 107 ? -1.452 -2.252 8.994 1.00 97.62 107 GLN A N 1
ATOM 804 C CA . GLN A 1 107 ? -1.464 -1.408 10.194 1.00 97.62 107 GLN A CA 1
ATOM 805 C C . GLN A 1 107 ? -2.890 -1.050 10.631 1.00 97.62 107 GLN A C 1
ATOM 807 O O . GLN A 1 107 ? -3.226 -1.156 11.811 1.00 97.62 107 GLN A O 1
ATOM 812 N N . ARG A 1 108 ? -3.766 -0.687 9.686 1.00 97.25 108 ARG A N 1
ATOM 813 C CA . ARG A 1 108 ? -5.186 -0.419 9.973 1.00 97.25 108 ARG A CA 1
ATOM 814 C C . ARG A 1 108 ? -5.921 -1.662 10.463 1.00 97.25 108 ARG A C 1
ATOM 816 O O . ARG A 1 108 ? -6.778 -1.565 11.334 1.00 97.25 108 ARG A O 1
ATOM 823 N N . GLN A 1 109 ? -5.603 -2.834 9.922 1.00 97.75 109 GLN A N 1
ATOM 824 C CA . GLN A 1 109 ? -6.182 -4.089 10.392 1.00 97.75 109 GLN A CA 1
ATOM 825 C C . GLN A 1 109 ? -5.765 -4.386 11.838 1.00 97.75 109 GLN A C 1
ATOM 827 O O . GLN A 1 109 ? -6.607 -4.794 12.635 1.00 97.75 109 GLN A O 1
ATOM 832 N N . GLN A 1 110 ? -4.496 -4.156 12.185 1.00 97.25 110 GLN A N 1
ATOM 833 C CA . GLN A 1 110 ? -3.997 -4.331 13.551 1.00 97.25 110 GLN A CA 1
ATOM 834 C C . GLN A 1 110 ? -4.689 -3.379 14.531 1.00 97.25 110 GLN A C 1
ATOM 836 O O . GLN A 1 110 ? -5.209 -3.837 15.545 1.00 97.25 110 GLN A O 1
ATOM 841 N N . SER A 1 111 ? -4.798 -2.089 14.203 1.00 97.00 111 SER A N 1
ATOM 842 C CA . SER A 1 111 ? -5.475 -1.125 15.081 1.00 97.00 111 SER A CA 1
ATOM 843 C C . SER A 1 111 ? -6.971 -1.419 15.246 1.00 97.00 111 SER A C 1
ATOM 845 O O . SER A 1 111 ? -7.521 -1.264 16.338 1.00 97.00 111 SER A O 1
ATOM 847 N N . LEU A 1 112 ? -7.638 -1.907 14.194 1.00 97.62 112 LEU A N 1
ATOM 848 C CA . LEU A 1 112 ? -9.019 -2.383 14.290 1.00 97.62 112 LEU A CA 1
ATOM 849 C C . LEU A 1 112 ? -9.141 -3.616 15.190 1.00 97.62 112 LEU A C 1
ATOM 851 O O . LEU A 1 112 ? -10.086 -3.691 15.971 1.00 97.62 112 LEU A O 1
ATOM 855 N N . ALA A 1 113 ? -8.206 -4.565 15.108 1.00 97.50 113 ALA A N 1
ATOM 856 C CA . ALA A 1 113 ? -8.198 -5.740 15.975 1.00 97.50 113 ALA A CA 1
ATOM 857 C C . ALA A 1 113 ? -8.002 -5.354 17.453 1.00 97.50 113 ALA A C 1
ATOM 859 O O . ALA A 1 113 ? -8.730 -5.840 18.317 1.00 97.50 113 ALA A O 1
ATOM 860 N N . GLU A 1 114 ? -7.089 -4.423 17.738 1.00 97.44 114 GLU A N 1
ATOM 861 C CA . GLU A 1 114 ? -6.885 -3.873 19.085 1.00 97.44 114 GLU A CA 1
ATOM 862 C C . GLU A 1 114 ? -8.146 -3.169 19.606 1.00 9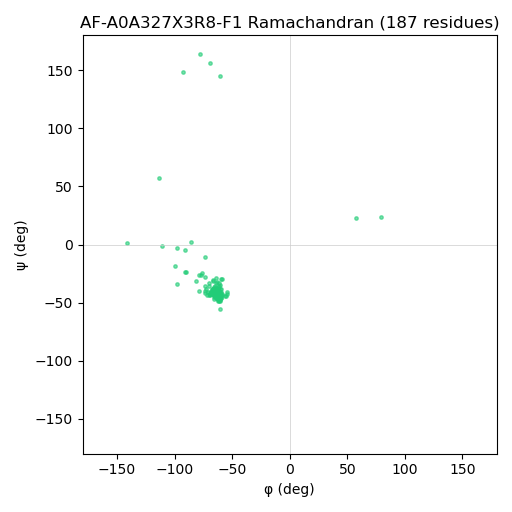7.44 114 GLU A C 1
ATOM 864 O O . GLU A 1 114 ? -8.586 -3.418 20.730 1.00 97.44 114 GLU A O 1
ATOM 869 N N . SER A 1 115 ? -8.784 -2.339 18.775 1.00 97.00 115 SER A N 1
ATOM 870 C CA . SER A 1 115 ? -10.041 -1.672 19.129 1.00 97.00 115 SER A CA 1
ATOM 871 C C . SER A 1 115 ? -11.171 -2.671 19.393 1.00 97.00 115 SER A C 1
ATOM 873 O O . SER A 1 115 ? -11.924 -2.511 20.355 1.00 97.00 115 SER A O 1
ATOM 875 N N . GLN A 1 116 ? -11.278 -3.734 18.591 1.00 97.50 116 GLN A N 1
ATOM 876 C CA . GLN A 1 116 ? -12.250 -4.804 18.819 1.00 97.50 116 GLN A CA 1
ATOM 877 C C . GLN A 1 116 ? -12.010 -5.519 20.149 1.00 97.50 116 GLN A C 1
ATOM 879 O O . GLN A 1 116 ? -12.975 -5.803 20.861 1.00 97.50 116 GLN A O 1
ATOM 884 N N . GLN A 1 117 ? -10.752 -5.774 20.514 1.00 97.31 117 GLN A N 1
ATOM 885 C CA . GLN A 1 117 ? -10.427 -6.376 21.804 1.00 97.31 117 GLN A CA 1
ATOM 886 C C . GLN A 1 117 ? -10.847 -5.463 22.965 1.00 97.31 117 GLN A C 1
ATOM 888 O O . GLN A 1 117 ? -11.526 -5.919 23.884 1.00 97.31 117 GLN A O 1
ATOM 893 N N . GLN A 1 118 ? -10.539 -4.165 22.890 1.00 97.38 118 GLN A N 1
ATOM 894 C CA . GLN A 1 118 ? -10.954 -3.189 23.906 1.00 97.38 118 GLN A CA 1
ATOM 895 C C . GLN A 1 118 ? -12.480 -3.102 24.038 1.00 97.38 118 GLN A C 1
ATOM 897 O O . GLN A 1 118 ? -13.014 -3.058 25.147 1.00 97.38 118 GLN A O 1
ATOM 902 N N . LEU A 1 119 ? -13.204 -3.116 22.915 1.00 97.69 119 LEU A N 1
ATOM 903 C CA . LEU A 1 119 ? -14.667 -3.151 22.922 1.00 97.69 119 LEU A CA 1
ATOM 904 C C . LEU A 1 119 ? -15.200 -4.434 23.561 1.00 97.69 119 LEU A C 1
ATOM 906 O O . LEU A 1 119 ? -16.184 -4.382 24.299 1.00 97.69 119 LEU A O 1
ATOM 910 N N . HIS A 1 120 ? -14.551 -5.572 23.317 1.00 97.94 120 HIS A N 1
ATOM 911 C CA . HIS A 1 120 ? -14.930 -6.837 23.932 1.00 97.94 120 HIS A CA 1
ATOM 912 C C . HIS A 1 120 ? -14.744 -6.808 25.456 1.00 97.94 120 HIS A C 1
ATOM 914 O O . HIS A 1 120 ? -15.646 -7.209 26.192 1.00 97.94 120 HIS A O 1
ATOM 920 N N . GLU A 1 121 ? -13.622 -6.276 25.940 1.00 97.62 121 GLU A N 1
ATOM 921 C CA . GLU A 1 121 ? -13.355 -6.096 27.373 1.00 97.62 121 GLU A CA 1
ATOM 922 C C . GLU A 1 121 ? -14.377 -5.150 28.024 1.00 97.62 121 GLU A C 1
ATOM 924 O O . GLU A 1 121 ? -14.947 -5.463 29.075 1.00 97.62 121 GLU A O 1
ATOM 929 N N . LEU A 1 122 ? -14.689 -4.026 27.368 1.00 97.69 122 LEU A N 1
ATOM 930 C CA . LEU A 1 122 ? -15.719 -3.097 27.833 1.00 97.69 122 LEU A CA 1
ATOM 931 C C . LEU A 1 122 ? -17.096 -3.767 27.886 1.00 97.69 122 LEU A C 1
ATOM 933 O O . LEU A 1 122 ? -17.828 -3.601 28.862 1.00 97.69 122 LEU A O 1
ATOM 937 N N . GLN A 1 123 ? -17.446 -4.555 26.869 1.00 97.88 123 GLN A N 1
ATOM 938 C CA . GLN A 1 123 ? -18.700 -5.296 26.831 1.00 97.88 123 GLN A CA 1
ATOM 939 C C . GLN A 1 123 ? -18.792 -6.299 27.989 1.00 97.88 123 GLN A C 1
ATOM 941 O O . GLN A 1 123 ? -19.832 -6.374 28.643 1.00 97.88 123 GLN A O 1
ATOM 946 N N . GLN A 1 124 ? -17.722 -7.041 28.284 1.00 97.44 124 GLN A N 1
ATOM 947 C CA . GLN A 1 124 ? -17.687 -7.960 29.426 1.00 97.44 124 GLN A CA 1
ATOM 948 C C . GLN A 1 124 ? -17.834 -7.219 30.764 1.00 97.44 124 GLN A C 1
ATOM 950 O O . GLN A 1 124 ? -18.573 -7.669 31.643 1.00 97.44 124 GLN A O 1
ATOM 955 N N . SER A 1 125 ? -17.179 -6.064 30.908 1.00 97.44 125 SER A N 1
ATOM 956 C CA . SER A 1 125 ? -17.303 -5.199 32.088 1.00 97.44 125 SER A CA 1
ATOM 957 C C . SER A 1 125 ? -18.731 -4.674 32.270 1.00 97.44 125 SER A C 1
ATOM 959 O O . SER A 1 125 ? -19.300 -4.760 33.357 1.00 97.44 125 SER A O 1
ATOM 961 N N . LEU A 1 126 ? -19.375 -4.219 31.192 1.00 97.12 126 LEU A N 1
ATOM 962 C CA . LEU A 1 126 ? -20.773 -3.789 31.236 1.00 97.12 126 LEU A CA 1
ATOM 963 C C . LEU A 1 126 ? -21.715 -4.943 31.587 1.00 97.12 126 LEU A C 1
ATOM 965 O O . LEU A 1 126 ? -22.623 -4.763 32.395 1.00 97.12 126 LEU A O 1
ATOM 969 N N . GLN A 1 127 ? -21.486 -6.137 31.038 1.00 97.56 127 GLN A N 1
ATOM 970 C CA . GLN A 1 127 ? -22.280 -7.319 31.372 1.00 97.56 127 GLN A CA 1
ATOM 971 C C . GLN A 1 127 ? -22.128 -7.723 32.844 1.00 97.56 127 GLN A C 1
ATOM 973 O O . GLN A 1 127 ? -23.112 -8.115 33.474 1.00 97.56 127 GLN A O 1
ATOM 978 N N . SER A 1 128 ? -20.922 -7.636 33.413 1.00 96.69 128 SER A N 1
ATOM 979 C CA . SER A 1 128 ? -20.701 -7.945 34.830 1.00 96.69 128 SER A CA 1
ATOM 980 C C . SER A 1 128 ? -21.338 -6.893 35.742 1.00 96.69 128 SER A C 1
ATOM 982 O O . SER A 1 128 ? -22.034 -7.256 36.691 1.00 96.69 128 SER A O 1
ATOM 984 N N . ALA A 1 129 ? -21.206 -5.608 35.403 1.00 96.62 129 ALA A N 1
ATOM 985 C CA . ALA A 1 129 ? -21.863 -4.513 36.109 1.00 96.62 129 ALA A CA 1
ATOM 986 C C . ALA A 1 129 ? -23.393 -4.641 36.056 1.00 96.62 129 ALA A C 1
ATOM 988 O O . ALA A 1 129 ? -24.060 -4.492 37.078 1.00 96.62 129 ALA A O 1
ATOM 989 N N . GLN A 1 130 ? -23.954 -4.986 34.893 1.00 97.25 130 GLN A N 1
ATOM 990 C CA . GLN A 1 130 ? -25.386 -5.230 34.736 1.00 97.25 130 GLN A CA 1
ATOM 991 C C . GLN A 1 130 ? -25.859 -6.381 35.631 1.00 97.25 130 GLN A C 1
ATOM 993 O O . GLN A 1 130 ? -26.859 -6.229 36.328 1.00 97.25 130 GLN A O 1
ATOM 998 N N . LYS A 1 131 ? -25.135 -7.508 35.659 1.00 96.50 131 LYS A N 1
ATOM 999 C CA . LYS A 1 131 ? -25.463 -8.638 36.545 1.00 96.50 131 LYS A CA 1
ATOM 1000 C C . LYS A 1 131 ? -25.413 -8.239 38.020 1.00 96.50 131 LYS A C 1
ATOM 1002 O O . LYS A 1 131 ? -26.320 -8.587 38.767 1.00 96.50 131 LYS A O 1
ATOM 1007 N N . ALA A 1 132 ? -24.397 -7.480 38.431 1.00 96.06 132 ALA A N 1
ATOM 1008 C CA . ALA A 1 132 ? -24.277 -6.999 39.806 1.00 96.06 132 ALA A CA 1
ATOM 1009 C C . ALA A 1 132 ? -25.426 -6.048 40.189 1.00 96.06 132 ALA A C 1
ATOM 1011 O O . ALA A 1 132 ? -25.964 -6.135 41.292 1.00 96.06 132 ALA A O 1
ATOM 1012 N N . LEU A 1 133 ? -25.839 -5.162 39.276 1.00 95.88 133 LEU A N 1
ATOM 1013 C CA . LEU A 1 133 ? -26.998 -4.292 39.484 1.00 95.88 133 LEU A CA 1
ATOM 1014 C C . LEU A 1 133 ? -28.300 -5.088 39.584 1.00 95.88 133 LEU A C 1
ATOM 1016 O O . LEU A 1 133 ? -29.104 -4.801 40.464 1.00 95.88 133 LEU A O 1
ATOM 1020 N N . GLN A 1 134 ? -28.491 -6.100 38.736 1.00 95.62 134 GLN A N 1
ATOM 1021 C CA . GLN A 1 134 ? -29.658 -6.985 38.799 1.00 95.62 134 GLN A CA 1
ATOM 1022 C C . GLN A 1 134 ? -29.719 -7.754 40.122 1.00 95.62 134 GLN A C 1
ATOM 1024 O O . GLN A 1 134 ? -30.785 -7.844 40.720 1.00 95.62 134 GLN A O 1
ATOM 1029 N N . GLN A 1 135 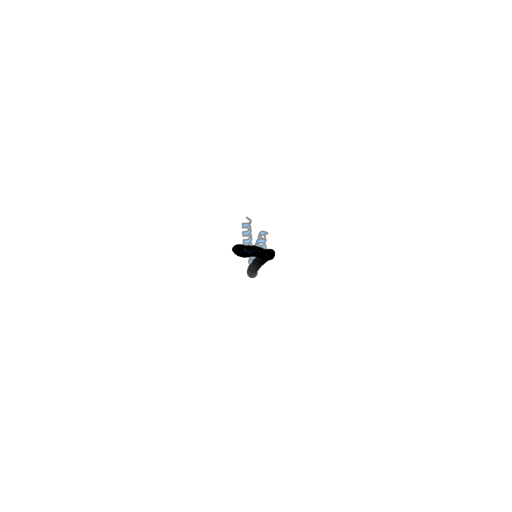? -28.584 -8.260 40.614 1.00 94.06 135 GLN A N 1
ATOM 1030 C CA . GLN A 1 135 ? -28.513 -8.921 41.921 1.00 94.06 135 GLN A CA 1
ATOM 1031 C C . GLN A 1 135 ? -28.890 -7.966 43.056 1.00 94.06 135 GLN A C 1
ATOM 1033 O O . GLN A 1 135 ? -29.748 -8.299 43.864 1.00 94.06 135 GLN A O 1
ATOM 1038 N N . ARG A 1 136 ? -28.336 -6.746 43.071 1.00 92.31 136 ARG A N 1
ATOM 1039 C CA . ARG A 1 136 ? -28.707 -5.733 44.074 1.00 92.31 136 ARG A CA 1
ATOM 1040 C C . ARG A 1 136 ? -30.177 -5.333 43.996 1.00 92.31 136 ARG A C 1
ATOM 1042 O O . ARG A 1 136 ? -30.794 -5.116 45.029 1.00 92.31 136 ARG A O 1
ATOM 1049 N N . GLN A 1 137 ? -30.737 -5.211 42.793 1.00 90.25 137 GLN A N 1
ATOM 1050 C CA . GLN A 1 137 ? -32.165 -4.935 42.626 1.00 90.25 137 GLN A CA 1
ATOM 1051 C C . GLN A 1 137 ? -33.011 -6.067 43.213 1.00 90.25 137 GLN A C 1
ATOM 1053 O O . GLN A 1 137 ? -33.920 -5.784 43.986 1.00 90.25 137 GLN A O 1
ATOM 1058 N N . ALA A 1 138 ? -32.666 -7.325 42.929 1.00 86.94 138 ALA A N 1
ATOM 1059 C CA . ALA A 1 138 ? -33.352 -8.480 43.503 1.00 86.94 138 ALA A CA 1
ATOM 1060 C C . ALA A 1 138 ? -33.246 -8.514 45.039 1.00 86.94 138 ALA A C 1
ATOM 1062 O O . ALA A 1 138 ? -34.248 -8.730 45.714 1.00 86.94 138 ALA A O 1
ATOM 1063 N N . GLU A 1 139 ? -32.065 -8.228 45.597 1.00 87.38 139 GLU A N 1
ATOM 1064 C CA . GLU A 1 139 ? -31.864 -8.130 47.049 1.00 87.38 139 GLU A CA 1
ATOM 1065 C C . GLU A 1 139 ? -32.720 -7.020 47.676 1.00 87.38 139 GLU A C 1
ATOM 1067 O O . GLU A 1 139 ? -33.337 -7.238 48.714 1.00 87.38 139 GLU A O 1
ATOM 1072 N N . ILE A 1 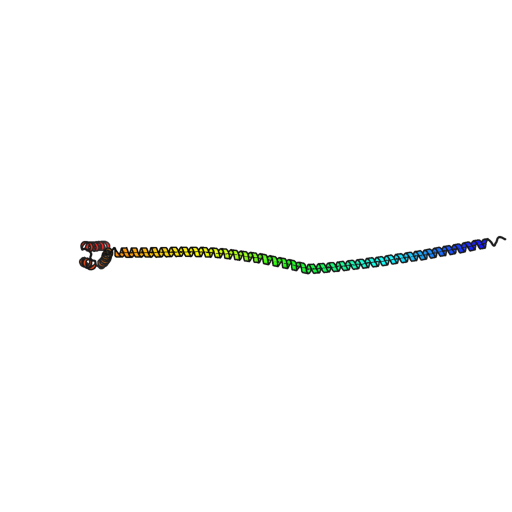140 ? -32.805 -5.840 47.051 1.00 84.56 140 ILE A N 1
ATOM 1073 C CA . ILE A 1 140 ? -33.654 -4.736 47.529 1.00 84.56 140 ILE A CA 1
ATOM 1074 C C . ILE A 1 140 ? -35.138 -5.120 47.458 1.00 84.56 140 ILE A C 1
ATOM 1076 O O . ILE A 1 140 ? -35.893 -4.857 48.395 1.00 84.56 140 ILE A O 1
ATOM 1080 N N . GLU A 1 141 ? -35.570 -5.761 46.373 1.00 79.62 141 GLU A N 1
ATOM 1081 C CA . GLU A 1 141 ? -36.946 -6.242 46.228 1.00 79.62 141 GLU A CA 1
ATOM 1082 C C . GLU A 1 141 ? -37.320 -7.305 47.270 1.00 79.62 141 GLU A C 1
ATOM 1084 O O . GLU A 1 141 ? -38.482 -7.373 47.676 1.00 79.62 141 GLU A O 1
ATOM 1089 N N . GLU A 1 142 ? -36.362 -8.129 47.699 1.00 77.19 142 GLU A N 1
ATOM 1090 C CA . GLU A 1 142 ? -36.547 -9.136 48.746 1.00 77.19 142 GLU A CA 1
ATOM 1091 C C . GLU A 1 142 ? -36.521 -8.518 50.152 1.00 77.19 142 GLU A C 1
ATOM 1093 O O . GLU A 1 142 ? -37.348 -8.864 50.993 1.00 77.19 142 GLU A O 1
ATOM 1098 N N . GLN A 1 143 ? -35.630 -7.552 50.396 1.00 70.38 143 GLN A N 1
ATOM 1099 C CA . GLN A 1 143 ? -35.488 -6.862 51.685 1.00 70.38 143 GLN A CA 1
ATOM 1100 C C . GLN A 1 143 ? -36.611 -5.869 51.990 1.00 70.38 143 GLN A C 1
ATOM 1102 O O . GLN A 1 143 ? -36.716 -5.406 53.125 1.00 70.38 143 GLN A O 1
ATOM 1107 N N . THR A 1 144 ? -37.469 -5.551 51.017 1.00 69.06 144 THR A N 1
ATOM 1108 C CA . THR A 1 144 ? -38.576 -4.603 51.204 1.00 69.06 144 THR A CA 1
ATOM 1109 C C . THR A 1 144 ? -39.956 -5.281 51.100 1.00 69.06 144 THR A C 1
ATOM 1111 O O . THR A 1 144 ? -40.779 -4.852 50.282 1.00 69.06 144 THR A O 1
ATOM 1114 N N . PRO A 1 145 ? -40.267 -6.317 51.913 1.00 64.69 145 PRO A N 1
ATOM 1115 C CA . PRO A 1 145 ? -41.572 -6.987 51.886 1.00 64.69 145 PRO A CA 1
ATOM 1116 C C . PRO A 1 145 ? -42.716 -6.014 52.212 1.00 64.69 145 PRO A C 1
ATOM 1118 O O . PRO A 1 145 ? -43.757 -6.055 51.559 1.00 64.69 145 PRO A O 1
ATOM 1121 N N . GLU A 1 146 ? -42.466 -5.049 53.100 1.00 68.19 146 GLU A N 1
ATOM 1122 C CA . GLU A 1 146 ? -43.388 -3.961 53.455 1.00 68.19 146 GLU A CA 1
ATOM 1123 C C . GLU A 1 146 ? -43.866 -3.170 52.227 1.00 68.19 146 GLU A C 1
ATOM 1125 O O . GLU A 1 146 ? -45.050 -2.880 52.069 1.00 68.19 146 GLU A O 1
ATOM 1130 N N . SER A 1 147 ? -42.971 -2.893 51.270 1.00 70.19 147 SER A N 1
ATOM 1131 C CA . SER A 1 147 ? -43.341 -2.163 50.050 1.00 70.19 147 SER A CA 1
ATOM 1132 C C . SER A 1 147 ? -44.344 -2.928 49.183 1.00 70.19 147 SER A C 1
ATOM 1134 O O . SER A 1 147 ? -45.165 -2.306 48.509 1.00 70.19 147 SER A O 1
ATOM 1136 N N . ARG A 1 148 ? -44.330 -4.268 49.223 1.00 74.31 148 ARG A N 1
ATOM 1137 C CA . ARG A 1 148 ? -45.288 -5.108 48.492 1.00 74.31 148 ARG A CA 1
ATOM 1138 C C . ARG A 1 148 ? -46.665 -5.057 49.142 1.00 74.31 148 ARG A C 1
ATOM 1140 O O . ARG A 1 148 ? -47.658 -5.002 48.415 1.00 74.31 148 ARG A O 1
ATOM 1147 N N . PHE A 1 149 ? -46.729 -5.020 50.474 1.00 83.25 149 PHE A N 1
ATOM 1148 C CA . PHE A 1 149 ? -47.980 -4.821 51.205 1.00 83.25 149 PHE A CA 1
ATOM 1149 C C . PHE A 1 149 ? -48.597 -3.465 50.866 1.00 83.25 149 PHE A C 1
ATOM 1151 O O . PHE A 1 149 ? -49.764 -3.422 50.478 1.00 83.25 149 PHE A O 1
ATOM 1158 N N . TYR A 1 150 ? -47.801 -2.389 50.852 1.00 85.19 150 TYR A N 1
ATOM 1159 C CA . TYR A 1 150 ? -48.278 -1.059 50.458 1.00 85.19 150 TYR A CA 1
ATOM 1160 C C . TYR A 1 150 ? -48.671 -0.962 48.975 1.00 85.19 150 TYR A C 1
ATOM 1162 O O . TYR A 1 150 ? -49.708 -0.382 48.657 1.00 85.19 150 TYR A O 1
ATOM 1170 N N . GLN A 1 151 ? -47.909 -1.562 48.052 1.00 82.81 151 GLN A N 1
ATOM 1171 C CA . GLN A 1 151 ? -48.266 -1.595 46.625 1.00 82.81 151 GLN A CA 1
ATOM 1172 C C . GLN A 1 151 ? -49.548 -2.402 46.364 1.00 82.81 151 GLN A C 1
ATOM 1174 O O . GLN A 1 151 ? -50.357 -2.022 45.513 1.00 82.81 151 GLN A O 1
ATOM 1179 N N . ARG A 1 152 ? -49.755 -3.516 47.083 1.00 85.50 152 ARG A N 1
ATOM 1180 C CA . ARG A 1 152 ? -50.995 -4.307 47.015 1.00 85.50 152 ARG A CA 1
ATOM 1181 C C . ARG A 1 152 ? -52.165 -3.537 47.630 1.00 85.50 152 ARG A C 1
ATOM 1183 O O . ARG A 1 152 ? -53.228 -3.486 47.016 1.00 85.50 152 ARG A O 1
ATOM 1190 N N . ALA A 1 153 ? -51.944 -2.888 48.773 1.00 90.00 153 ALA A N 1
ATOM 1191 C CA . ALA A 1 153 ? -52.941 -2.081 49.465 1.00 90.00 153 ALA A CA 1
ATOM 1192 C C . ALA A 1 153 ? -53.409 -0.904 48.601 1.00 90.00 153 ALA A C 1
ATOM 1194 O O . ALA A 1 153 ? -54.609 -0.714 48.444 1.00 90.00 153 ALA A O 1
ATOM 1195 N N . ALA A 1 154 ? -52.493 -0.185 47.944 1.00 87.44 154 ALA A N 1
ATOM 1196 C CA . ALA A 1 154 ? -52.834 0.908 47.031 1.00 87.44 154 ALA A CA 1
ATOM 1197 C C . ALA A 1 154 ? -53.786 0.460 45.903 1.00 87.44 154 ALA A C 1
ATOM 1199 O O . ALA A 1 154 ? -54.802 1.105 45.665 1.00 87.44 154 ALA A O 1
ATOM 1200 N N . LYS A 1 155 ? -53.531 -0.698 45.274 1.00 89.38 155 LYS A N 1
ATOM 1201 C CA . LYS A 1 155 ? -54.414 -1.255 44.228 1.00 89.38 155 LYS A CA 1
ATOM 1202 C C . LYS A 1 155 ? -55.784 -1.695 44.750 1.00 89.38 155 LYS A C 1
ATOM 1204 O O . LYS A 1 155 ? -56.752 -1.691 43.994 1.00 89.38 155 LYS A O 1
ATOM 1209 N N . LEU A 1 156 ? -55.867 -2.157 45.998 1.00 91.62 156 LEU A N 1
ATOM 1210 C CA . LEU A 1 156 ? -57.143 -2.509 46.627 1.00 91.62 156 LEU A CA 1
ATOM 1211 C C . LEU A 1 156 ? -57.940 -1.250 46.983 1.00 91.62 156 LEU A C 1
ATOM 1213 O O . LEU A 1 156 ? -59.140 -1.207 46.728 1.00 91.62 156 LEU A O 1
ATOM 1217 N N . VAL A 1 157 ? -57.266 -0.209 47.473 1.00 92.75 157 VAL A N 1
ATOM 1218 C CA . VAL A 1 157 ? -57.861 1.109 47.727 1.00 92.75 157 VAL A CA 1
ATOM 1219 C C . VAL A 1 157 ? -58.426 1.719 46.437 1.00 92.75 157 VAL A C 1
ATOM 1221 O O . VAL A 1 157 ? -59.578 2.142 46.447 1.00 92.75 157 VAL A O 1
ATOM 1224 N N . GLU A 1 158 ? -57.696 1.661 45.314 1.00 89.56 158 GLU A N 1
ATOM 1225 C CA . GLU A 1 158 ? -58.184 2.097 43.986 1.00 89.56 158 GLU A CA 1
ATOM 1226 C C . GLU A 1 158 ? -59.449 1.350 43.529 1.00 89.56 158 GLU A C 1
ATOM 1228 O O . GLU A 1 158 ? -60.281 1.886 42.799 1.00 89.56 158 GLU A O 1
ATOM 1233 N N . LYS A 1 159 ? -59.615 0.093 43.959 1.00 91.62 159 LYS A N 1
ATOM 1234 C CA . LYS A 1 159 ? -60.809 -0.721 43.685 1.00 91.62 159 LYS A CA 1
ATOM 1235 C C . LYS A 1 159 ? -61.935 -0.501 44.700 1.00 91.62 159 LYS A C 1
ATOM 1237 O O . LYS A 1 159 ? -62.968 -1.158 44.597 1.00 91.62 159 LYS A O 1
ATOM 1242 N N . GLY A 1 160 ? -61.751 0.405 45.659 1.00 90.38 160 GLY A N 1
ATOM 1243 C CA . GLY A 1 160 ? -62.730 0.724 46.693 1.00 90.38 160 GLY A CA 1
ATOM 1244 C C . GLY A 1 160 ? -62.784 -0.275 47.850 1.00 90.38 160 GLY A C 1
ATOM 1245 O O . GLY A 1 160 ? -63.823 -0.362 48.503 1.00 90.38 160 GLY A O 1
ATOM 1246 N N . ALA A 1 161 ? -61.710 -1.029 48.107 1.00 93.25 161 ALA A N 1
ATOM 1247 C CA . ALA A 1 161 ? -61.650 -1.947 49.244 1.00 93.25 161 ALA A CA 1
ATOM 1248 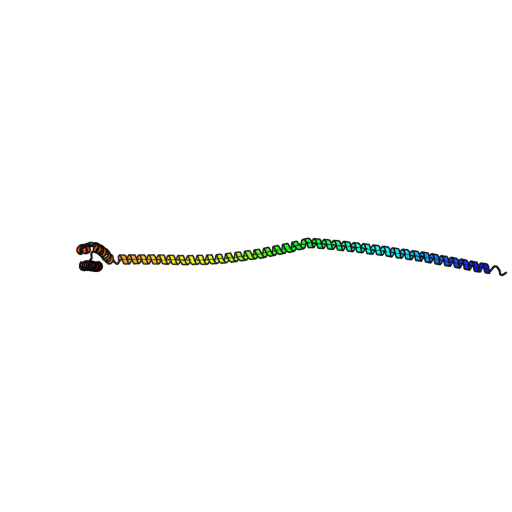C C . ALA A 1 161 ? -61.803 -1.214 50.590 1.00 93.25 161 ALA A C 1
ATOM 1250 O O . ALA A 1 161 ? -61.328 -0.090 50.779 1.00 93.25 161 ALA A O 1
ATOM 1251 N N . SER A 1 162 ? -62.466 -1.876 51.534 1.00 93.00 162 SER A N 1
ATOM 1252 C CA . SER A 1 162 ? -62.702 -1.386 52.897 1.00 93.00 162 SER A CA 1
ATOM 1253 C C . SER A 1 162 ? -61.470 -1.525 53.804 1.00 93.00 162 SER A C 1
ATOM 1255 O O . SER A 1 162 ? -60.535 -2.268 53.502 1.00 93.00 162 SER A O 1
ATOM 1257 N N . VAL A 1 163 ? -61.468 -0.819 54.945 1.00 93.06 163 VAL A N 1
ATOM 1258 C CA . VAL A 1 163 ? -60.379 -0.873 55.946 1.00 93.06 163 VAL A CA 1
ATOM 1259 C C . VAL A 1 163 ? -60.135 -2.313 56.402 1.00 93.06 163 VAL A C 1
ATOM 1261 O O . VAL A 1 163 ? -58.992 -2.755 56.471 1.00 93.06 163 VAL A O 1
ATOM 1264 N N . GLU A 1 164 ? -61.204 -3.059 56.671 1.00 93.31 164 GLU A N 1
ATOM 1265 C CA . GLU A 1 164 ? -61.141 -4.444 57.129 1.00 93.31 164 GLU A CA 1
ATOM 1266 C C . GLU A 1 164 ? -60.584 -5.397 56.053 1.00 93.31 164 GLU A C 1
ATOM 1268 O O . GLU A 1 164 ? -59.788 -6.279 56.379 1.00 93.31 164 GLU A O 1
ATOM 1273 N N . GLU A 1 165 ? -60.924 -5.198 54.774 1.00 91.44 165 GLU A N 1
ATOM 1274 C CA . GLU A 1 165 ? -60.353 -5.969 53.654 1.00 91.44 165 GLU A CA 1
A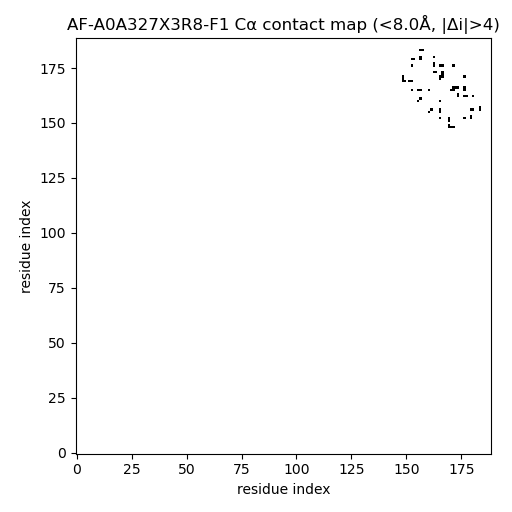TOM 1275 C C . GLU A 1 165 ? -58.861 -5.674 53.456 1.00 91.44 165 GLU A C 1
ATOM 1277 O O . GLU A 1 165 ? -58.081 -6.592 53.217 1.00 91.44 165 GLU A O 1
ATOM 1282 N N . LEU A 1 166 ? -58.441 -4.416 53.607 1.00 92.69 166 LEU A N 1
ATOM 1283 C CA . LEU A 1 166 ? -57.031 -4.021 53.539 1.00 92.69 166 LEU A CA 1
ATOM 1284 C C . LEU A 1 166 ? -56.206 -4.634 54.672 1.00 92.69 166 LEU A C 1
ATOM 1286 O O . LEU A 1 166 ? -55.100 -5.112 54.435 1.00 92.69 166 LEU A O 1
ATOM 1290 N N . MET A 1 167 ? -56.743 -4.663 55.891 1.00 92.12 167 MET A N 1
ATOM 1291 C CA . MET A 1 167 ? -56.072 -5.301 57.025 1.00 92.12 167 MET A CA 1
ATOM 1292 C C . MET A 1 167 ? -55.906 -6.810 56.816 1.00 92.12 167 MET A C 1
ATOM 1294 O O . MET A 1 167 ? -54.832 -7.349 57.075 1.00 92.12 167 MET A O 1
ATOM 1298 N N . ALA A 1 168 ? -56.956 -7.490 56.346 1.00 90.69 168 ALA A N 1
ATOM 1299 C CA . ALA A 1 168 ? -56.938 -8.937 56.148 1.00 90.69 168 ALA A CA 1
ATOM 1300 C C . ALA A 1 168 ? -56.060 -9.357 54.960 1.00 90.69 168 ALA A C 1
ATOM 1302 O O . ALA A 1 168 ? -55.298 -10.313 55.068 1.00 90.69 168 ALA A O 1
ATOM 1303 N N . GLU A 1 169 ? -56.154 -8.640 53.839 1.00 88.44 169 GLU A N 1
ATOM 1304 C CA . GLU A 1 169 ? -55.496 -9.030 52.594 1.00 88.44 169 GLU A CA 1
ATOM 1305 C C . GLU A 1 169 ? -54.094 -8.442 52.461 1.00 88.44 169 GLU A C 1
ATOM 1307 O O . GLU A 1 169 ? -53.302 -9.003 51.722 1.00 88.44 169 GLU A O 1
ATOM 1312 N N . CYS A 1 170 ? -53.742 -7.330 53.114 1.00 89.94 170 CYS A N 1
ATOM 1313 C CA . CYS A 1 170 ? -52.411 -6.706 53.017 1.00 89.94 170 CYS A CA 1
ATOM 1314 C C . CYS A 1 170 ? -51.577 -6.797 54.297 1.00 89.94 170 CYS A C 1
ATOM 1316 O O . CYS A 1 170 ? -50.442 -6.342 54.265 1.00 89.94 170 CYS A O 1
ATOM 1318 N N . GLU A 1 171 ? -52.104 -7.387 55.375 1.00 88.75 171 GLU A N 1
ATOM 1319 C CA . GLU A 1 171 ? -51.411 -7.564 56.666 1.00 88.75 171 GLU A CA 1
ATOM 1320 C C . GLU A 1 171 ? -50.924 -6.244 57.306 1.00 88.75 171 GLU A C 1
ATOM 1322 O O . GLU A 1 171 ? -50.036 -6.240 58.155 1.00 88.75 171 GLU A O 1
ATOM 1327 N N . ILE A 1 172 ? -51.539 -5.113 56.938 1.00 90.06 172 ILE A N 1
ATOM 1328 C CA . ILE A 1 172 ? -51.214 -3.782 57.470 1.00 90.06 172 ILE A CA 1
ATOM 1329 C C . ILE A 1 172 ? -52.099 -3.416 58.674 1.00 90.06 172 ILE A C 1
ATOM 1331 O O . ILE A 1 172 ? -53.267 -3.820 58.742 1.00 90.06 172 ILE A O 1
ATOM 1335 N N . PRO A 1 173 ? -51.594 -2.627 59.638 1.00 91.31 173 PRO A N 1
ATOM 1336 C CA . PRO A 1 173 ? -52.369 -2.208 60.795 1.00 91.31 173 PRO A CA 1
ATOM 1337 C C . PRO A 1 173 ? -53.483 -1.222 60.412 1.00 91.31 173 PRO A C 1
ATOM 1339 O O . PRO A 1 173 ? -53.421 -0.501 59.414 1.00 91.31 173 PRO A O 1
ATOM 1342 N N . ARG A 1 174 ? -54.527 -1.164 61.247 1.00 92.44 174 ARG A N 1
ATOM 1343 C CA . ARG A 1 174 ? -55.748 -0.385 60.979 1.00 92.44 174 ARG A CA 1
ATOM 1344 C C . ARG A 1 174 ? -55.482 1.093 60.684 1.00 92.44 174 ARG A C 1
ATOM 1346 O O . ARG A 1 174 ? -56.071 1.655 59.769 1.00 92.44 174 ARG A O 1
ATOM 1353 N N . ASN A 1 175 ? -54.587 1.710 61.451 1.00 94.44 175 ASN A N 1
ATOM 1354 C CA . ASN A 1 175 ? -54.195 3.110 61.286 1.00 94.44 175 ASN A CA 1
ATOM 1355 C C . ASN A 1 175 ? -53.554 3.386 59.914 1.00 94.44 175 ASN A C 1
ATOM 1357 O O . ASN A 1 175 ? -53.791 4.445 59.337 1.00 94.44 175 ASN A O 1
ATOM 1361 N N . GLU A 1 176 ? -52.777 2.446 59.371 1.00 90.19 176 GLU A N 1
ATOM 1362 C CA . GLU A 1 176 ? -52.195 2.562 58.032 1.00 90.19 176 GLU A CA 1
ATOM 1363 C C . GLU A 1 176 ? -53.238 2.367 56.934 1.00 90.19 176 GLU A C 1
ATOM 1365 O O . GLU A 1 176 ? -53.265 3.140 55.978 1.00 90.19 176 GLU A O 1
ATOM 1370 N N . ALA A 1 177 ? -54.148 1.403 57.089 1.00 93.88 177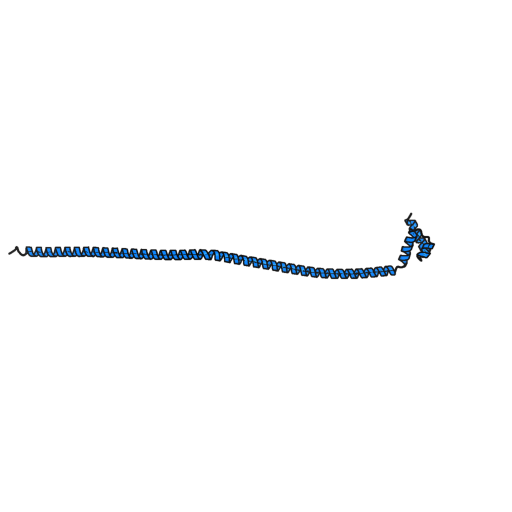 ALA A N 1
ATOM 1371 C CA . ALA A 1 177 ? -55.258 1.216 56.156 1.00 93.88 177 ALA A CA 1
ATOM 1372 C C . ALA A 1 177 ? -56.170 2.459 56.093 1.00 93.88 177 ALA A C 1
ATOM 1374 O O . ALA A 1 177 ? -56.506 2.940 55.008 1.00 93.88 177 ALA A O 1
ATOM 1375 N N . GLU A 1 178 ? -56.517 3.034 57.248 1.00 93.00 178 GLU A N 1
ATOM 1376 C CA . GLU A 1 178 ? -57.283 4.284 57.342 1.00 93.00 178 GLU A CA 1
ATOM 1377 C C . GLU A 1 178 ? -56.541 5.460 56.683 1.00 93.00 178 GLU A C 1
ATOM 1379 O O . GLU A 1 178 ? -57.143 6.242 55.937 1.00 93.00 178 GLU A O 1
ATOM 1384 N N . LEU A 1 179 ? -55.225 5.567 56.906 1.00 92.19 179 LEU A N 1
ATOM 1385 C CA . LEU A 1 179 ? -54.385 6.587 56.282 1.00 92.19 179 LEU A CA 1
ATOM 1386 C C . LEU A 1 179 ? -54.394 6.462 54.752 1.00 92.19 179 LEU A C 1
ATOM 1388 O O . LEU A 1 179 ? -54.629 7.467 54.079 1.00 92.19 179 LEU A O 1
ATOM 1392 N N . LEU A 1 180 ? -54.196 5.259 54.206 1.00 90.81 180 LEU A N 1
ATOM 1393 C CA . LEU A 1 180 ? -54.158 5.009 52.760 1.00 90.81 180 LEU A CA 1
ATOM 1394 C C . LEU A 1 180 ? -55.470 5.402 52.065 1.00 90.81 180 LEU A C 1
ATOM 1396 O O . LEU A 1 180 ? -55.440 6.115 51.061 1.00 90.81 180 LEU A O 1
ATOM 1400 N N . ILE A 1 181 ? -56.621 5.025 52.630 1.00 92.31 181 ILE A N 1
ATOM 1401 C CA . ILE A 1 181 ? -57.936 5.421 52.097 1.00 92.31 181 ILE A CA 1
ATOM 1402 C C . ILE A 1 181 ? -58.120 6.942 52.170 1.00 92.31 181 ILE A C 1
ATOM 1404 O O . ILE A 1 181 ? -58.655 7.554 51.243 1.00 92.31 181 ILE A O 1
ATOM 1408 N N . SER A 1 182 ? -57.676 7.576 53.263 1.00 92.00 182 SER A N 1
ATOM 1409 C CA . SER A 1 182 ? -57.790 9.029 53.427 1.00 92.00 182 SER A CA 1
ATOM 1410 C C . SER A 1 182 ? -56.935 9.804 52.420 1.00 92.00 182 SER A C 1
ATOM 1412 O O . SER A 1 182 ? -57.367 10.849 51.936 1.00 92.00 182 SER A O 1
ATOM 1414 N N . LEU A 1 183 ? -55.746 9.289 52.089 1.00 89.38 183 LEU A N 1
ATOM 1415 C CA . LEU A 1 183 ? -54.852 9.871 51.094 1.00 89.38 183 LEU A CA 1
ATOM 1416 C C . LEU A 1 183 ? -55.426 9.718 49.684 1.00 89.38 183 LEU A C 1
ATOM 1418 O O . LEU A 1 183 ? -55.437 10.696 48.944 1.00 89.38 183 LEU A O 1
ATOM 1422 N N . HIS A 1 184 ? -55.963 8.544 49.340 1.00 90.81 184 HIS A N 1
ATOM 1423 C CA . HIS A 1 184 ? -56.600 8.309 48.040 1.00 90.81 184 HIS A CA 1
ATOM 1424 C C . HIS A 1 184 ? -57.816 9.217 47.831 1.00 90.81 184 HIS A C 1
ATOM 1426 O O . HIS A 1 184 ? -57.858 9.976 46.871 1.00 90.81 184 HIS A O 1
ATOM 1432 N N . ARG A 1 185 ? -58.721 9.287 48.817 1.00 86.12 185 ARG A N 1
ATOM 1433 C CA . ARG A 1 185 ? -59.904 10.162 48.762 1.00 86.12 185 ARG A CA 1
ATOM 1434 C C . ARG A 1 185 ? -59.557 11.649 48.612 1.00 86.12 185 ARG A C 1
ATOM 1436 O O . ARG A 1 185 ? -60.353 12.401 48.066 1.00 86.12 185 ARG A O 1
ATOM 1443 N N . ARG A 1 186 ? -58.403 12.089 49.129 1.00 86.44 186 ARG A N 1
ATOM 1444 C CA . ARG A 1 186 ? -57.899 13.463 48.936 1.00 86.44 186 ARG A CA 1
ATOM 1445 C C . ARG A 1 186 ? -57.310 13.691 47.546 1.00 86.44 186 ARG A C 1
ATOM 1447 O O . ARG A 1 186 ? -57.221 14.840 47.144 1.00 86.44 186 ARG A O 1
ATOM 1454 N N . ASN A 1 187 ? -56.858 12.635 46.876 1.00 78.56 187 ASN A N 1
ATOM 1455 C CA . ASN A 1 187 ? -56.247 12.693 45.552 1.00 78.56 187 ASN A CA 1
ATOM 1456 C C . ASN A 1 187 ? -57.283 12.528 44.421 1.00 78.56 187 ASN A C 1
ATOM 1458 O O . ASN A 1 187 ? -57.038 12.993 43.314 1.00 78.56 187 ASN A O 1
ATOM 1462 N N . ASP A 1 188 ? -58.428 11.896 44.705 1.00 68.94 188 ASP A N 1
ATOM 1463 C CA . ASP A 1 188 ? -59.558 11.745 43.769 1.00 68.94 188 ASP A CA 1
ATOM 1464 C C . ASP A 1 188 ? -60.596 12.884 43.857 1.00 68.94 188 ASP A C 1
ATOM 1466 O O . ASP A 1 188 ? -61.572 12.891 43.102 1.00 68.94 188 ASP A O 1
ATOM 1470 N N . ALA A 1 189 ? -60.417 13.807 44.808 1.00 53.78 189 ALA A N 1
ATOM 1471 C CA . ALA A 1 189 ? -61.243 14.998 45.016 1.00 53.78 189 ALA A CA 1
ATOM 1472 C C . ALA A 1 189 ? -60.620 16.226 44.340 1.00 53.78 189 ALA A C 1
ATOM 1474 O O . ALA A 1 189 ? -61.399 17.033 43.783 1.00 53.78 189 ALA A O 1
#

Radius of gyration: 73.37 Å; Cα contacts (8 Å, |Δi|>4): 32; chains: 1; bounding box: 160×34×174 Å

Organism: NCBI:txid531312

Solvent-accessible surface area (backbone atoms only — not comparable to full-atom values): 10198 Å² total; per-residue (Å²): 144,79,79,68,66,63,60,56,56,53,52,54,55,50,54,53,50,52,51,51,52,50,52,51,50,52,51,51,53,49,52,51,49,53,53,50,52,52,53,47,53,51,51,51,52,52,50,51,52,51,52,52,50,50,51,50,51,51,52,50,51,52,52,49,51,52,50,53,53,50,53,66,54,50,52,60,50,53,51,52,50,52,52,51,53,51,52,50,53,53,48,52,50,52,50,49,52,52,51,51,52,50,52,53,51,51,53,53,51,50,53,50,52,52,50,51,50,53,52,50,54,51,50,53,51,51,53,52,53,50,51,53,51,52,50,51,50,53,50,51,61,63,76,38,59,67,58,53,31,50,56,52,37,51,57,37,45,76,71,66,52,50,56,69,54,37,30,71,76,35,74,43,56,67,70,57,36,50,47,54,50,55,52,49,58,63,71,78,104

Foldseek 3Di:
DPPPPVVVVVVVVVVVVVVVVVVVVVVVVVVVVVVVVVVVVVVVVVVVVVVVVVVVVVVVVVVVVVVVVVCVPVVVVVVVVVVVVVVVVVVVVVVVVVVVVVVVVVVVVVVVVVVVVVVVVVVVVVVVVVVVVVVVVVVVVVVPLVVVLVVVLLVCLVVVHDLVCSCVVSVDDSVVSVVSNVVVVVVVD

Secondary structure (DSSP, 8-state):
--SSHHHHHHHHHHHHHHHHHHHHHHHHHHHHHHHHHHHHHHHHHHHHHHHHHHHHHHHHHHHHHHHHHHHHHHHHHHHHHHHHHHHHHHHHHHHHHHHHHHHHHHHHHHHHHHHHHHHHHHHHHHHHHHHHHHHHHHHHHHH-HHHHHHHHHHHHHHTT--HHHHHHHH---HHHHHHHHHHHHHH--

pLDDT: mean 87.22, std 10.41, range [49.66, 98.0]

Sequence (189 aa):
MQLMFHHWLSLSLAIAALAGVVVIVIALVRQRQDFAATAQALADSAAQSAATAAARAAKQAANKAAKLQSEKYTKPLASAHQDILQQFADLEQSQHELTQQFSDLQQRQQSLAESQQQLHELQQSLQSAQKALQQRQAEIEEQTPESRFYQRAAKLVEKGASVEELMAECEIPRNEAELLISLHRRNDA